Protein AF-A0A3C1F6F5-F1 (afdb_monomer)

Secondary structure (DSSP, 8-state):
-EEEEEEEE-SSTTSS-EEE-STTTEEEEBTTBTT-SS---EEEE-TT-SS-SSPPPSTT-EEEEEEE---S-STTSSEEEEEEB-STTB-TT-SEEEBSS-SSS--TTS-S-SS-TT-EEEETTEEEEEEEE-SSEEEEE-SGGGPPP--B-TTPEEEE----HHHHHHHHHHHHHHHHHHHTTT--EEEETTTTEEEE--S--HHHHHHHTTTSPPPP-

Foldseek 3Di:
DWDFPWKWFDQPQPPDTDTDDCPQFKAFDDVVGRPQQWDGQDIGTRCRHDPDNDQHDHHPRMDTDTFDATDNGPVCQWPFQVWWFADAKQAFPDQKTFIPWFQQAAGPVRDGNSDAQQWWKDFDQWIWHFNHDDGGMTGTDTRPRNRGGHMHGTGTTIITGDDDPLQVVLVVQQVVVVVVCVVVVVPQFDDPVVPRDTDRPPDRDVSSCVSCVVVDRPDDD

Solvent-a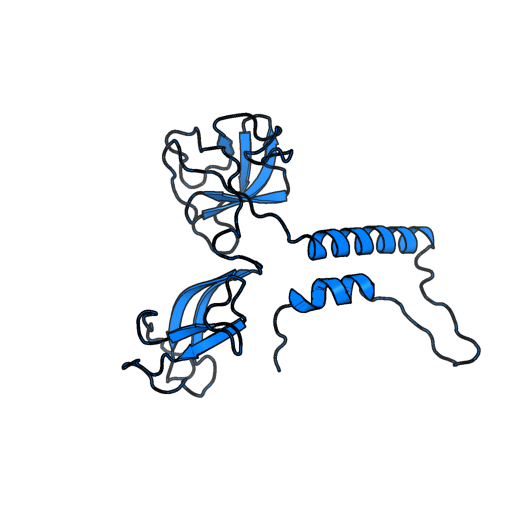ccessible surface area (backbone atoms only — not comparable to full-atom values): 12479 Å² total; per-residue (Å²): 38,58,46,74,82,43,42,24,39,15,94,60,59,50,77,53,73,49,77,52,62,53,86,60,31,38,45,72,22,32,92,96,36,75,78,59,62,27,42,50,82,40,80,45,71,30,89,84,23,83,87,49,93,67,83,59,84,65,53,62,15,65,48,78,42,63,39,82,52,83,28,77,39,49,91,61,42,50,43,69,27,78,38,23,33,58,31,80,60,38,54,59,86,54,50,63,48,37,42,66,48,57,32,57,38,57,20,69,82,69,47,70,50,38,49,50,55,77,35,45,34,33,46,91,84,26,28,28,39,24,71,36,62,49,54,41,41,36,32,37,46,64,30,37,86,84,28,64,64,59,67,40,58,58,66,42,54,37,26,33,51,69,81,56,67,50,58,55,51,26,50,52,55,49,53,53,51,53,50,53,38,59,75,57,71,61,68,51,68,56,74,43,82,91,73,79,45,79,50,72,74,87,63,78,54,71,67,34,49,61,52,39,60,86,71,53,76,83,69,89,126

Structure (mmCIF, N/CA/C/O backbone):
data_AF-A0A3C1F6F5-F1
#
_entry.id   AF-A0A3C1F6F5-F1
#
loop_
_atom_site.group_PDB
_atom_site.id
_atom_site.type_symbol
_atom_site.label_atom_id
_atom_site.label_alt_id
_atom_site.label_comp_id
_atom_site.label_asym_id
_atom_site.label_entity_id
_atom_site.label_seq_id
_atom_site.pdbx_PDB_ins_code
_atom_site.Cartn_x
_atom_site.Cartn_y
_atom_site.Cartn_z
_atom_site.occupancy
_atom_site.B_iso_or_equiv
_atom_site.auth_seq_id
_atom_site.auth_comp_id
_atom_site.auth_asym_id
_atom_site.auth_atom_id
_atom_site.pdbx_PDB_model_num
ATOM 1 N N . MET A 1 1 ? 5.394 -6.072 0.968 1.00 56.75 1 MET A N 1
ATOM 2 C CA . MET A 1 1 ? 4.720 -6.902 1.962 1.00 56.75 1 MET A CA 1
ATOM 3 C C . MET A 1 1 ? 3.916 -7.994 1.268 1.00 56.75 1 MET A C 1
ATOM 5 O O . MET A 1 1 ? 2.925 -7.679 0.627 1.00 56.75 1 MET A O 1
ATOM 9 N N . ILE A 1 2 ? 4.330 -9.258 1.376 1.00 61.62 2 ILE A N 1
ATOM 10 C CA . ILE A 1 2 ? 3.358 -10.356 1.303 1.00 61.62 2 ILE A CA 1
ATOM 11 C C . ILE A 1 2 ? 2.766 -10.456 2.705 1.00 61.62 2 ILE A C 1
ATOM 13 O O . ILE A 1 2 ? 3.512 -10.665 3.661 1.00 61.62 2 ILE A O 1
ATOM 17 N N . SER A 1 3 ? 1.464 -10.240 2.829 1.00 69.81 3 SER A N 1
ATOM 18 C CA . SER A 1 3 ? 0.704 -10.563 4.033 1.00 69.81 3 SER A CA 1
ATOM 19 C C . SER A 1 3 ? -0.364 -11.551 3.614 1.00 69.81 3 SER A C 1
ATOM 21 O O . SER A 1 3 ? -1.248 -11.209 2.832 1.00 69.81 3 SER A O 1
ATOM 23 N N . ILE A 1 4 ? -0.222 -12.793 4.062 1.00 74.75 4 ILE A N 1
ATOM 24 C CA . ILE A 1 4 ? -1.204 -13.843 3.815 1.00 74.75 4 ILE A CA 1
ATOM 25 C C . ILE A 1 4 ? -2.200 -13.793 4.965 1.00 74.75 4 ILE A C 1
ATOM 27 O O . ILE A 1 4 ? -1.809 -13.869 6.122 1.00 74.75 4 ILE A O 1
ATOM 31 N N . SER A 1 5 ? -3.479 -13.650 4.639 1.00 76.25 5 SER A N 1
ATOM 32 C CA . SER A 1 5 ? -4.570 -13.765 5.605 1.00 76.25 5 SER A CA 1
ATOM 33 C C . SER A 1 5 ? -5.082 -15.201 5.715 1.00 76.25 5 SER A C 1
ATOM 35 O O . SER A 1 5 ? -5.662 -15.566 6.730 1.00 76.25 5 SER A O 1
ATOM 37 N N . GLU A 1 6 ? -4.900 -16.010 4.667 1.00 85.31 6 GLU A N 1
ATOM 38 C CA . GLU A 1 6 ? -5.276 -17.424 4.647 1.00 85.31 6 GLU A CA 1
ATOM 39 C C . GLU A 1 6 ? -4.405 -18.189 3.645 1.00 85.31 6 GLU A C 1
ATOM 41 O O . GLU A 1 6 ? -4.268 -17.779 2.488 1.00 85.31 6 GLU A O 1
ATOM 46 N N . LEU A 1 7 ? -3.859 -19.324 4.074 1.00 90.12 7 LEU A N 1
ATOM 47 C CA . LEU A 1 7 ? -3.297 -20.333 3.187 1.00 90.12 7 LEU A CA 1
ATOM 48 C C . LEU A 1 7 ? -4.168 -21.584 3.273 1.00 90.12 7 LEU A C 1
ATOM 50 O O . LEU A 1 7 ? -4.529 -22.025 4.360 1.00 90.12 7 LEU A O 1
ATOM 54 N N . ALA A 1 8 ? -4.481 -22.169 2.125 1.00 91.69 8 ALA A N 1
ATOM 55 C CA . ALA A 1 8 ? -5.179 -23.437 2.040 1.00 91.69 8 ALA A CA 1
ATOM 56 C C . ALA A 1 8 ? -4.512 -24.346 1.011 1.00 91.69 8 ALA A C 1
ATOM 58 O O . ALA A 1 8 ? -3.994 -23.872 -0.006 1.00 91.69 8 ALA A O 1
ATOM 59 N N . TYR A 1 9 ? -4.553 -25.648 1.260 1.00 92.50 9 TYR A N 1
ATOM 60 C CA . TYR A 1 9 ? -4.013 -26.659 0.360 1.00 92.50 9 TYR A CA 1
ATOM 61 C C . TYR A 1 9 ? -5.117 -27.559 -0.198 1.00 92.50 9 TYR A C 1
ATOM 63 O O . TYR A 1 9 ? -6.224 -27.602 0.337 1.00 92.50 9 TYR A O 1
ATOM 71 N N . SER A 1 10 ? -4.827 -28.236 -1.304 1.00 92.56 10 SER A N 1
ATOM 72 C CA . SER A 1 10 ? -5.745 -29.141 -1.992 1.00 92.56 10 SER A CA 1
ATOM 73 C C . SER A 1 10 ? -5.017 -30.408 -2.427 1.00 92.56 10 SER A C 1
ATOM 75 O O . SER A 1 10 ? -3.951 -30.327 -3.043 1.00 92.56 10 SER A O 1
ATOM 77 N N . ASP A 1 11 ? -5.638 -31.556 -2.153 1.00 89.62 11 ASP A N 1
ATOM 78 C CA . ASP A 1 11 ? -5.191 -32.886 -2.588 1.00 89.62 11 ASP A CA 1
ATOM 79 C C . ASP A 1 11 ? -5.978 -33.409 -3.808 1.00 89.62 11 ASP A C 1
ATOM 81 O O . ASP A 1 11 ? -5.782 -34.540 -4.248 1.00 89.62 11 ASP A O 1
ATOM 85 N N . ASP A 1 12 ? -6.887 -32.600 -4.362 1.00 90.12 12 ASP A N 1
ATOM 86 C CA . ASP A 1 12 ? -7.831 -32.980 -5.421 1.00 90.12 12 ASP A CA 1
ATOM 87 C C . ASP A 1 12 ? -7.831 -31.996 -6.608 1.00 90.12 12 ASP A C 1
ATOM 89 O O . ASP A 1 12 ? -8.867 -31.696 -7.206 1.00 90.12 12 ASP A O 1
ATOM 93 N N . ASP A 1 13 ? -6.646 -31.484 -6.954 1.00 88.56 13 ASP A N 1
ATOM 94 C CA . ASP A 1 13 ? -6.413 -30.539 -8.059 1.00 88.56 13 ASP A CA 1
ATOM 95 C C . ASP A 1 13 ? -7.258 -29.243 -7.978 1.00 88.56 13 ASP A C 1
ATOM 97 O O . ASP A 1 13 ? -7.623 -28.615 -8.984 1.00 88.56 13 ASP A O 1
ATOM 101 N N . GLY A 1 14 ? -7.546 -28.801 -6.753 1.00 88.00 14 GLY A N 1
ATOM 102 C CA . GLY A 1 14 ? -8.251 -27.560 -6.448 1.00 88.00 14 GLY A CA 1
ATOM 103 C C . GLY A 1 14 ? -9.774 -27.666 -6.499 1.00 88.00 14 GLY A C 1
ATOM 104 O O . GLY A 1 14 ? -10.427 -26.636 -6.710 1.00 88.00 14 GLY A O 1
ATOM 105 N N . ALA A 1 15 ? -10.342 -28.869 -6.351 1.00 89.94 15 ALA A N 1
ATOM 106 C CA . ALA A 1 15 ? -11.786 -29.052 -6.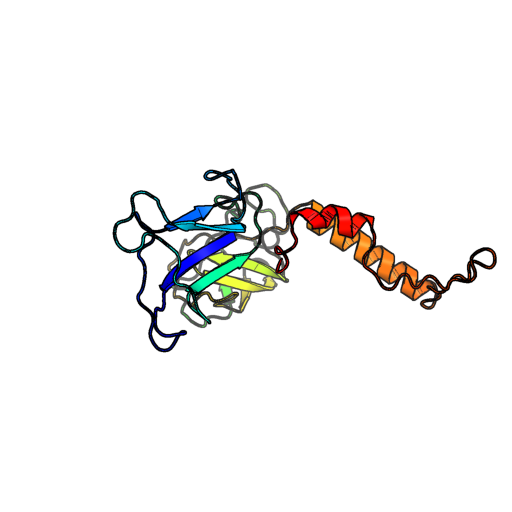202 1.00 89.94 15 ALA A CA 1
ATOM 107 C C . ALA A 1 15 ? -12.250 -28.743 -4.768 1.00 89.94 15 ALA A C 1
ATOM 109 O O . ALA A 1 15 ? -13.298 -28.116 -4.585 1.00 89.94 15 ALA A O 1
ATOM 110 N N . THR A 1 16 ? -11.441 -29.082 -3.767 1.00 91.62 16 THR A N 1
ATOM 111 C CA . THR A 1 16 ? -11.626 -28.714 -2.363 1.00 91.62 16 THR A CA 1
ATOM 112 C C . THR A 1 16 ? -10.344 -28.133 -1.774 1.00 91.62 16 THR A C 1
ATOM 114 O O . THR A 1 16 ? -9.242 -28.387 -2.255 1.00 91.62 16 THR A O 1
ATOM 117 N N . TYR A 1 17 ? -10.501 -27.283 -0.757 1.00 93.12 17 TYR A N 1
ATOM 118 C CA . TYR A 1 17 ? -9.394 -26.614 -0.081 1.00 93.12 17 TYR A CA 1
ATOM 119 C C . TYR A 1 17 ? -9.529 -26.771 1.431 1.00 93.12 17 TYR A C 1
ATOM 121 O O . TYR A 1 17 ? -10.574 -26.442 1.995 1.00 93.12 17 TYR A O 1
ATOM 129 N N . THR A 1 18 ? -8.452 -27.210 2.070 1.00 92.31 18 THR A N 1
ATOM 130 C CA . THR A 1 18 ? -8.315 -27.293 3.525 1.00 92.31 18 THR A CA 1
ATOM 131 C C . THR A 1 18 ? -7.452 -26.131 3.997 1.00 92.31 18 THR A C 1
ATOM 133 O O . THR A 1 18 ? -6.326 -25.965 3.528 1.00 92.31 18 THR A O 1
ATOM 136 N N . VAL A 1 19 ? -7.986 -25.296 4.892 1.00 91.81 19 VAL A N 1
ATOM 137 C CA . VAL A 1 19 ? -7.250 -24.155 5.458 1.00 91.81 19 VAL A CA 1
ATOM 138 C C . VAL A 1 19 ? -6.150 -24.668 6.382 1.00 91.81 19 VAL A C 1
ATOM 140 O O . VAL A 1 19 ? -6.408 -25.516 7.231 1.00 91.81 19 VAL A O 1
ATOM 143 N N . LEU A 1 20 ? -4.947 -24.126 6.212 1.00 89.25 20 LEU A N 1
ATOM 144 C CA . LEU A 1 20 ? -3.758 -24.448 6.987 1.00 89.25 20 LEU A CA 1
ATOM 145 C C . LEU A 1 20 ? -3.444 -23.273 7.918 1.00 89.25 20 LEU A C 1
ATOM 147 O O . LEU A 1 20 ? -3.157 -22.162 7.456 1.00 89.25 20 LEU A O 1
ATOM 151 N N . ALA A 1 21 ? -3.496 -23.497 9.230 1.00 85.06 21 ALA A N 1
ATOM 152 C CA . ALA A 1 21 ? -3.171 -22.454 10.199 1.00 85.06 21 ALA A CA 1
ATOM 153 C C . ALA A 1 21 ? -1.687 -22.068 10.096 1.00 85.06 21 ALA A C 1
ATOM 155 O O . ALA A 1 21 ? -0.843 -22.946 9.961 1.00 85.06 21 ALA A O 1
ATOM 156 N N . GLU A 1 22 ? -1.361 -20.773 10.173 1.00 78.25 22 GLU A N 1
ATOM 157 C CA . GLU A 1 22 ? 0.034 -20.299 10.109 1.00 78.25 22 GLU A CA 1
ATOM 158 C C . GLU A 1 22 ? 0.869 -20.864 11.261 1.00 78.25 22 GLU A C 1
ATOM 160 O O . GLU A 1 22 ? 1.919 -21.468 11.045 1.00 78.25 22 GLU A O 1
ATOM 165 N N . ALA A 1 23 ? 0.361 -20.721 12.488 1.00 77.94 23 ALA A N 1
ATOM 166 C CA . ALA A 1 23 ? 1.057 -21.134 13.696 1.00 77.94 23 ALA A CA 1
ATOM 167 C C . ALA A 1 23 ? 1.411 -22.627 13.657 1.00 77.94 23 ALA A C 1
ATOM 169 O O . ALA A 1 23 ? 0.548 -23.488 13.823 1.00 77.94 23 ALA A O 1
ATOM 170 N N . GLY A 1 24 ? 2.702 -22.905 13.480 1.00 77.75 24 GLY A N 1
ATOM 171 C CA . GLY A 1 24 ? 3.250 -24.250 13.522 1.00 77.75 24 GLY A CA 1
ATOM 172 C C . GLY A 1 24 ? 2.971 -25.097 12.287 1.00 77.75 24 GLY A C 1
ATOM 173 O O . GLY A 1 24 ? 3.075 -26.302 12.412 1.00 77.75 24 GLY A O 1
ATOM 174 N N . ASN A 1 25 ? 2.608 -24.549 11.121 1.00 83.94 25 ASN A N 1
ATOM 175 C CA . ASN A 1 25 ? 2.519 -25.368 9.896 1.00 83.94 25 ASN A CA 1
ATOM 176 C C . ASN A 1 25 ? 3.259 -24.764 8.704 1.00 83.94 25 ASN A C 1
ATOM 178 O O . ASN A 1 25 ? 3.807 -25.498 7.883 1.00 83.94 25 ASN A O 1
ATOM 182 N N . TRP A 1 26 ? 3.288 -23.440 8.581 1.00 87.56 26 TRP A N 1
ATOM 183 C CA . TRP A 1 26 ? 3.983 -22.769 7.489 1.00 87.56 26 TRP A CA 1
ATOM 184 C C . TRP A 1 26 ? 4.507 -21.416 7.930 1.00 87.56 26 TRP A C 1
ATOM 186 O O . TRP A 1 26 ? 4.002 -20.801 8.864 1.00 87.56 26 TRP A O 1
ATOM 196 N N . MET A 1 27 ? 5.527 -20.945 7.227 1.00 86.44 27 MET A N 1
ATOM 197 C CA . MET A 1 27 ? 6.095 -19.628 7.446 1.00 86.44 27 MET A CA 1
ATOM 198 C C . MET A 1 27 ? 6.375 -18.945 6.118 1.00 86.44 27 MET A C 1
ATOM 200 O O . MET A 1 27 ? 6.754 -19.571 5.123 1.00 86.44 27 MET A O 1
ATOM 204 N N . LEU A 1 28 ? 6.190 -17.631 6.108 1.00 85.38 28 LEU A N 1
ATOM 205 C CA . LEU A 1 28 ? 6.698 -16.804 5.032 1.00 85.38 28 LEU A CA 1
ATOM 206 C C . LEU A 1 28 ? 8.130 -16.413 5.346 1.00 85.38 28 LEU A C 1
ATOM 208 O O . LEU A 1 28 ? 8.445 -15.991 6.456 1.00 85.38 28 LEU A O 1
ATOM 212 N N . THR A 1 29 ? 8.987 -16.525 4.346 1.00 84.81 29 THR A N 1
ATOM 213 C CA . THR A 1 29 ? 10.415 -16.301 4.511 1.00 84.81 29 THR A CA 1
ATOM 214 C C . THR A 1 29 ? 11.002 -15.621 3.281 1.00 84.81 29 THR A C 1
ATOM 216 O O . THR A 1 29 ? 10.330 -15.398 2.264 1.00 84.81 29 THR A O 1
ATOM 219 N N . ARG A 1 30 ? 12.262 -15.225 3.410 1.00 82.31 30 ARG A N 1
ATOM 220 C CA . ARG A 1 30 ? 13.123 -14.920 2.284 1.00 82.31 30 ARG A CA 1
ATOM 221 C C . ARG A 1 30 ? 14.098 -16.075 2.106 1.00 82.31 30 ARG A C 1
ATOM 223 O O . ARG A 1 30 ? 14.578 -16.621 3.096 1.00 82.31 30 ARG A O 1
ATOM 230 N N . ALA A 1 31 ? 14.417 -16.449 0.870 1.00 79.56 31 ALA A N 1
ATOM 231 C CA . ALA A 1 31 ? 15.397 -17.510 0.620 1.00 79.56 31 ALA A CA 1
ATOM 232 C C . ALA A 1 31 ? 16.710 -17.283 1.407 1.00 79.56 31 ALA A C 1
ATOM 234 O O . ALA A 1 31 ? 17.460 -16.348 1.127 1.00 79.56 31 ALA A O 1
ATOM 235 N N . GLY A 1 32 ? 16.971 -18.145 2.397 1.00 79.62 32 GLY A N 1
ATOM 236 C CA . GLY A 1 32 ? 18.156 -18.089 3.262 1.00 79.62 32 GLY A CA 1
ATOM 237 C C . GLY A 1 32 ? 18.116 -17.071 4.412 1.00 79.62 32 GLY A C 1
ATOM 238 O O . GLY A 1 32 ? 19.101 -16.982 5.141 1.00 79.62 32 GLY A O 1
ATOM 239 N N . ASP A 1 33 ? 17.022 -16.326 4.596 1.00 84.00 33 ASP A N 1
ATOM 240 C CA . ASP A 1 33 ? 16.848 -15.370 5.697 1.00 84.00 33 ASP A CA 1
ATOM 241 C C . ASP A 1 33 ? 15.396 -15.349 6.209 1.00 84.00 33 ASP A C 1
ATOM 243 O O . ASP A 1 33 ? 14.532 -14.609 5.726 1.00 84.00 33 ASP A O 1
ATOM 247 N N . HIS A 1 34 ? 15.149 -16.158 7.240 1.00 83.12 34 HIS A N 1
ATOM 248 C CA . HIS A 1 34 ? 13.842 -16.312 7.885 1.00 83.12 34 HIS A CA 1
ATOM 249 C C . HIS A 1 34 ? 13.381 -15.102 8.696 1.00 83.12 34 HIS A C 1
ATOM 251 O O . HIS A 1 34 ? 12.188 -14.976 8.957 1.00 83.12 34 HIS A O 1
ATOM 257 N N . ASN A 1 35 ? 14.286 -14.185 9.049 1.00 83.56 35 ASN A N 1
ATOM 258 C CA . ASN A 1 35 ? 13.979 -13.018 9.883 1.00 83.56 35 ASN A CA 1
ATOM 259 C C . ASN A 1 35 ? 14.141 -11.692 9.133 1.00 83.56 35 ASN A C 1
ATOM 261 O O . ASN A 1 35 ? 14.233 -10.631 9.755 1.00 83.56 35 ASN A O 1
ATOM 265 N N . HIS A 1 36 ? 14.159 -11.732 7.800 1.00 82.19 36 HIS A N 1
ATOM 266 C CA . HIS A 1 36 ? 14.304 -10.531 6.994 1.00 82.19 36 HIS A CA 1
ATOM 267 C C . HIS A 1 36 ? 13.171 -9.526 7.310 1.00 82.19 36 HIS A C 1
ATOM 269 O O . HIS A 1 36 ? 11.998 -9.904 7.278 1.00 82.19 36 HIS A O 1
ATOM 275 N N . PRO A 1 37 ? 13.449 -8.238 7.583 1.00 80.56 37 PRO A N 1
ATOM 276 C CA . PRO A 1 37 ? 12.404 -7.263 7.930 1.00 80.56 37 PRO A CA 1
ATOM 277 C C . PRO A 1 37 ? 11.517 -6.882 6.730 1.00 80.56 37 PRO A C 1
ATOM 279 O O . PRO A 1 37 ? 10.313 -6.651 6.873 1.00 80.56 37 PRO A O 1
ATOM 282 N N . GLY A 1 38 ? 12.086 -6.880 5.524 1.00 79.25 38 GLY A N 1
ATOM 283 C CA . GLY A 1 38 ? 11.396 -6.578 4.267 1.00 79.25 38 GLY A CA 1
ATOM 284 C C . GLY A 1 38 ? 10.736 -7.784 3.611 1.00 79.25 38 GLY A C 1
ATOM 285 O O . GLY A 1 38 ? 10.998 -8.913 3.979 1.00 79.25 38 GLY A O 1
ATOM 286 N N . SER A 1 39 ? 9.916 -7.539 2.597 1.00 79.69 39 SER A N 1
ATOM 287 C CA . SER A 1 39 ? 8.995 -8.480 1.931 1.00 79.69 39 SER A CA 1
ATOM 288 C C . SER A 1 39 ? 9.507 -9.907 1.706 1.00 79.69 39 SER A C 1
ATOM 290 O O . SER A 1 39 ? 10.633 -10.115 1.273 1.00 79.69 39 SER A O 1
ATOM 292 N N . TYR A 1 40 ? 8.618 -10.875 1.946 1.00 81.50 40 TYR A N 1
ATOM 293 C CA . TYR A 1 40 ? 8.854 -12.300 1.755 1.00 81.50 40 TYR A CA 1
ATOM 294 C C . TYR A 1 40 ? 8.788 -12.608 0.264 1.00 81.50 40 TYR A C 1
ATOM 296 O O . TYR A 1 40 ? 8.047 -11.949 -0.472 1.00 81.50 40 TYR A O 1
ATOM 304 N N . ASP A 1 41 ? 9.545 -13.607 -0.163 1.00 80.44 41 ASP A N 1
ATOM 305 C CA . ASP A 1 41 ? 9.534 -14.115 -1.535 1.00 80.44 41 ASP A CA 1
ATOM 306 C C . ASP A 1 41 ? 9.270 -15.622 -1.604 1.00 80.44 41 ASP A C 1
ATOM 308 O O . ASP A 1 41 ? 9.094 -16.157 -2.699 1.00 80.44 41 ASP A O 1
ATOM 312 N N . MET A 1 42 ? 9.159 -16.290 -0.452 1.00 82.06 42 MET A N 1
ATOM 313 C CA . MET A 1 42 ? 8.997 -17.731 -0.376 1.00 82.06 42 MET A CA 1
ATOM 314 C C . MET A 1 42 ? 8.041 -18.149 0.743 1.00 82.06 42 MET A C 1
ATOM 316 O O . MET A 1 42 ? 7.939 -17.508 1.791 1.00 82.06 42 MET A O 1
ATOM 320 N N . LEU A 1 43 ? 7.342 -19.252 0.486 1.00 85.69 43 LEU A N 1
ATOM 321 C CA . LEU A 1 43 ? 6.512 -19.970 1.440 1.00 85.69 43 LEU A CA 1
ATOM 322 C C . LEU A 1 43 ? 7.213 -21.292 1.780 1.00 85.69 43 LEU A C 1
ATOM 324 O O . LEU A 1 43 ? 7.477 -22.097 0.884 1.00 85.69 43 LEU A O 1
ATOM 328 N N . GLU A 1 44 ? 7.491 -21.519 3.059 1.00 87.44 44 GLU A N 1
ATOM 329 C CA . GLU A 1 44 ? 8.099 -22.751 3.567 1.00 87.44 44 GLU A CA 1
ATOM 330 C C . GLU A 1 44 ? 7.155 -23.471 4.531 1.00 87.44 44 GLU A C 1
ATOM 332 O O . GLU A 1 44 ? 6.339 -22.848 5.210 1.00 87.44 44 GLU A O 1
ATOM 337 N N . ILE A 1 45 ? 7.272 -24.799 4.580 1.00 88.88 45 ILE A N 1
ATOM 338 C CA . ILE A 1 45 ? 6.599 -25.621 5.591 1.00 88.88 45 ILE A CA 1
ATOM 339 C C . ILE A 1 45 ? 7.399 -25.514 6.882 1.00 88.88 45 ILE A C 1
ATOM 341 O O . ILE A 1 45 ? 8.626 -25.619 6.854 1.00 88.88 45 ILE A O 1
ATOM 345 N N . ASP A 1 46 ? 6.710 -25.333 8.006 1.00 87.12 46 ASP A N 1
ATOM 346 C CA . ASP A 1 46 ? 7.354 -25.424 9.311 1.00 87.12 46 ASP A CA 1
ATOM 347 C C . ASP A 1 46 ? 7.741 -26.885 9.573 1.00 87.12 46 ASP A C 1
ATOM 349 O O . ASP A 1 46 ? 6.859 -27.744 9.634 1.00 87.12 46 ASP A O 1
ATOM 353 N N . PRO A 1 47 ? 9.037 -27.207 9.742 1.00 84.19 47 PRO A N 1
ATOM 354 C CA . PRO A 1 47 ? 9.467 -28.575 10.016 1.00 84.19 47 PRO A CA 1
ATOM 355 C C . PRO A 1 47 ? 8.913 -29.135 11.334 1.00 84.19 47 PRO A C 1
ATOM 357 O O . PRO A 1 47 ? 8.926 -30.350 11.524 1.00 84.19 47 PRO A O 1
ATOM 360 N N . ASN A 1 48 ? 8.444 -28.279 12.247 1.00 85.12 48 ASN A N 1
ATOM 361 C CA . ASN A 1 48 ? 7.800 -28.696 13.493 1.00 85.12 48 ASN A CA 1
ATOM 362 C C . ASN A 1 48 ? 6.288 -28.910 13.340 1.00 85.12 48 ASN A C 1
ATOM 364 O O . ASN A 1 48 ? 5.624 -29.275 14.314 1.00 85.12 48 ASN A O 1
ATOM 368 N N . GLY A 1 49 ? 5.742 -28.662 12.149 1.00 81.44 49 GLY A N 1
ATOM 369 C CA . GLY A 1 49 ? 4.323 -28.791 11.895 1.00 81.44 49 GLY A CA 1
ATOM 370 C C . GLY A 1 49 ? 3.824 -30.216 11.838 1.00 81.44 49 GLY A C 1
ATOM 371 O O . GLY A 1 49 ? 4.565 -31.165 11.583 1.00 81.44 49 GLY A O 1
ATOM 372 N N . THR A 1 50 ? 2.534 -30.362 12.134 1.00 82.25 50 THR A N 1
ATOM 373 C CA . THR A 1 50 ? 1.893 -31.678 12.276 1.00 82.25 50 THR A CA 1
ATOM 374 C C . THR A 1 50 ? 0.815 -31.943 11.233 1.00 82.25 50 THR A C 1
ATOM 376 O O . THR A 1 50 ? 0.441 -33.099 11.052 1.00 82.25 50 THR A O 1
ATOM 379 N N . GLU A 1 51 ? 0.338 -30.916 10.519 1.00 85.62 51 GLU A N 1
ATOM 380 C CA . GLU A 1 51 ? -0.718 -31.073 9.511 1.00 85.62 51 GLU A CA 1
ATOM 381 C C . GLU A 1 51 ? -0.174 -31.539 8.156 1.00 85.62 51 GLU A C 1
ATOM 383 O O . GLU A 1 51 ? -0.741 -32.448 7.552 1.00 85.62 51 GLU A O 1
ATOM 388 N N . ILE A 1 52 ? 0.937 -30.960 7.684 1.00 85.38 52 ILE A N 1
ATOM 389 C CA . ILE A 1 52 ? 1.583 -31.347 6.424 1.00 85.38 52 ILE A CA 1
ATOM 390 C C . ILE A 1 52 ? 3.104 -31.422 6.584 1.00 85.38 52 ILE A C 1
ATOM 392 O O . ILE A 1 52 ? 3.715 -30.574 7.224 1.00 85.38 52 ILE A O 1
ATOM 396 N N . GLY A 1 53 ? 3.724 -32.438 5.977 1.00 85.19 53 GLY A N 1
ATOM 397 C CA . GLY A 1 53 ? 5.189 -32.588 5.922 1.00 85.19 53 GLY A CA 1
ATOM 398 C C . GLY A 1 53 ? 5.802 -32.243 4.560 1.00 85.19 53 GLY A C 1
ATOM 399 O O . GLY A 1 53 ? 7.021 -32.216 4.414 1.00 85.19 53 GLY A O 1
ATOM 400 N N . VAL A 1 54 ? 4.965 -32.019 3.543 1.00 86.75 54 VAL A N 1
ATOM 401 C CA . VAL A 1 54 ? 5.361 -31.680 2.171 1.00 86.75 54 VAL A CA 1
ATOM 402 C C . VAL A 1 54 ? 4.218 -30.935 1.479 1.00 86.75 54 VAL A C 1
ATOM 404 O O . VAL A 1 54 ? 3.052 -31.160 1.801 1.00 86.75 54 VAL A O 1
ATOM 407 N N . TRP A 1 55 ? 4.538 -30.046 0.533 1.00 88.75 55 TRP A N 1
ATOM 408 C CA . TRP A 1 55 ? 3.514 -29.359 -0.252 1.00 88.75 55 TRP A CA 1
ATOM 409 C C . TRP A 1 55 ? 2.819 -30.358 -1.183 1.00 88.75 55 TRP A C 1
ATOM 411 O O . TRP A 1 55 ? 3.520 -31.126 -1.853 1.00 88.75 55 TRP A O 1
ATOM 421 N N . PRO A 1 56 ? 1.476 -30.349 -1.284 1.00 87.94 56 PRO A N 1
ATOM 422 C CA . PRO A 1 56 ? 0.784 -31.255 -2.186 1.00 87.94 56 PRO A CA 1
ATOM 423 C C . PRO A 1 56 ? 1.200 -31.010 -3.635 1.00 87.94 56 PRO A C 1
ATOM 425 O O . PRO A 1 56 ? 1.335 -29.872 -4.104 1.00 87.94 56 PRO A O 1
ATOM 428 N N . THR A 1 57 ? 1.404 -32.102 -4.360 1.00 86.38 57 THR A N 1
ATOM 429 C CA . THR A 1 57 ? 1.754 -32.067 -5.778 1.00 86.38 57 THR A CA 1
ATOM 430 C C . THR A 1 57 ? 0.483 -32.077 -6.612 1.00 86.38 57 THR A C 1
ATOM 432 O O . THR A 1 57 ? -0.375 -32.924 -6.395 1.00 86.38 57 THR A O 1
ATOM 435 N N . GLY A 1 58 ? 0.371 -31.195 -7.598 1.00 85.31 58 GLY A N 1
ATOM 436 C CA . GLY A 1 58 ? -0.805 -31.147 -8.463 1.00 85.31 58 GLY A CA 1
ATOM 437 C C . GLY A 1 58 ? -1.059 -29.745 -8.988 1.00 85.31 58 GLY A C 1
ATOM 438 O O . GLY A 1 58 ? -0.273 -28.820 -8.763 1.00 85.31 58 GLY A O 1
ATOM 439 N N . LYS A 1 59 ? -2.158 -29.572 -9.717 1.00 87.19 59 LYS A N 1
ATOM 440 C CA . LYS A 1 59 ? -2.566 -28.246 -10.188 1.00 87.19 59 LYS A CA 1
ATOM 441 C C . LYS A 1 59 ? -3.341 -27.549 -9.083 1.00 87.19 59 LYS A C 1
ATOM 443 O O . LYS A 1 59 ? -4.208 -28.143 -8.463 1.00 87.19 59 LYS A O 1
ATOM 448 N N . LYS A 1 60 ? -3.078 -26.252 -8.888 1.00 89.50 60 LYS A N 1
ATOM 449 C CA . LYS A 1 60 ? -3.819 -25.418 -7.923 1.00 89.50 60 LYS A CA 1
ATOM 450 C C . LYS A 1 60 ? -3.797 -25.997 -6.495 1.00 89.50 60 LYS A C 1
ATOM 452 O O . LYS A 1 60 ? -4.733 -25.755 -5.735 1.00 89.50 60 LYS A O 1
ATOM 457 N N . SER A 1 61 ? -2.726 -26.717 -6.151 1.00 91.31 61 SER A N 1
ATOM 458 C CA . SER A 1 61 ? -2.545 -27.390 -4.862 1.00 91.31 61 SER A CA 1
ATOM 459 C C . SER A 1 61 ? -2.442 -26.427 -3.685 1.00 91.31 61 SER A C 1
ATOM 461 O O . SER A 1 61 ? -2.662 -26.832 -2.551 1.00 91.31 61 SER A O 1
ATOM 463 N N . LEU A 1 62 ? -2.151 -25.151 -3.947 1.00 90.56 62 LEU A N 1
ATOM 464 C CA . LEU A 1 62 ? -2.150 -24.086 -2.954 1.00 90.56 62 LEU A CA 1
ATOM 465 C C . LEU A 1 62 ? -3.066 -22.948 -3.390 1.00 90.56 62 LEU A C 1
ATOM 467 O O . LEU A 1 62 ? -3.055 -22.511 -4.546 1.00 90.56 62 LEU A O 1
ATOM 471 N N . LYS A 1 63 ? -3.828 -22.441 -2.427 1.00 89.75 63 LYS A N 1
ATOM 472 C CA . LYS A 1 63 ? -4.610 -21.216 -2.524 1.00 89.75 63 LYS A CA 1
ATOM 473 C C . LYS A 1 63 ? -4.150 -20.273 -1.426 1.00 89.75 63 LYS A C 1
ATOM 475 O O . LYS A 1 63 ? -4.146 -20.616 -0.251 1.00 89.75 63 LYS A O 1
ATOM 480 N N . LEU A 1 64 ? -3.781 -19.072 -1.841 1.00 86.62 64 LEU A N 1
ATOM 481 C CA . LEU A 1 64 ? -3.275 -18.015 -0.981 1.00 86.62 64 LEU A CA 1
ATOM 482 C C . LEU A 1 64 ? -4.234 -16.834 -1.073 1.00 86.62 64 LEU A C 1
ATOM 484 O O . LEU A 1 64 ? -4.454 -16.304 -2.165 1.00 86.62 64 LEU A O 1
ATOM 488 N N . THR A 1 65 ? -4.773 -16.414 0.061 1.00 84.50 65 THR A N 1
ATOM 489 C CA . THR A 1 65 ? -5.536 -15.173 0.185 1.00 84.50 65 THR A CA 1
ATOM 490 C C . THR A 1 65 ? -4.684 -14.183 0.962 1.00 84.50 65 THR A C 1
ATOM 492 O O . THR A 1 65 ? -4.171 -14.501 2.033 1.00 84.50 65 THR A O 1
ATOM 495 N N . GLY A 1 66 ? -4.494 -12.986 0.415 1.00 79.25 66 GLY A N 1
ATOM 496 C CA . GLY A 1 66 ? -3.661 -11.982 1.055 1.00 79.25 66 GLY A CA 1
ATOM 497 C C . GLY A 1 66 ? -3.312 -10.807 0.156 1.00 79.25 66 GLY A C 1
ATOM 498 O O . GLY A 1 66 ? -3.722 -10.726 -1.004 1.00 79.25 66 GLY A O 1
ATOM 499 N N . ILE A 1 67 ? -2.515 -9.907 0.714 1.00 76.19 67 ILE A N 1
ATOM 500 C CA . ILE A 1 67 ? -2.026 -8.697 0.066 1.00 76.19 67 ILE A CA 1
ATOM 501 C C . ILE A 1 67 ? -0.616 -8.955 -0.452 1.00 76.19 67 ILE A C 1
ATOM 503 O O . ILE A 1 67 ? 0.251 -9.459 0.264 1.00 76.19 67 ILE A O 1
ATOM 507 N N . TRP A 1 68 ? -0.388 -8.560 -1.702 1.00 74.44 68 TRP A N 1
ATOM 508 C CA . TRP A 1 68 ? 0.908 -8.636 -2.361 1.00 74.44 68 TRP A CA 1
ATOM 509 C C . TRP A 1 68 ? 1.429 -7.230 -2.624 1.00 74.44 68 TRP A C 1
ATOM 511 O O . TRP A 1 68 ? 0.833 -6.459 -3.371 1.00 74.44 68 TRP A O 1
ATOM 521 N N . ALA A 1 69 ? 2.565 -6.906 -2.028 1.00 73.69 69 ALA A N 1
ATOM 522 C CA . ALA A 1 69 ? 3.266 -5.648 -2.218 1.00 73.69 69 ALA A CA 1
ATOM 523 C C . ALA A 1 69 ? 4.771 -5.852 -2.012 1.00 73.69 69 ALA A C 1
ATOM 525 O O . ALA A 1 69 ? 5.210 -6.900 -1.531 1.00 73.69 69 ALA A O 1
ATOM 526 N N . TYR A 1 70 ? 5.554 -4.802 -2.248 1.00 77.19 70 TYR A N 1
ATOM 527 C CA . TYR A 1 70 ? 6.935 -4.698 -1.783 1.00 77.19 70 TYR A CA 1
ATOM 528 C C . TYR A 1 70 ? 7.035 -3.657 -0.657 1.00 77.19 70 TYR A C 1
ATOM 530 O O . TYR A 1 70 ? 6.315 -2.668 -0.644 1.00 77.19 70 TYR A O 1
ATOM 538 N N . ALA A 1 71 ? 7.892 -3.939 0.312 1.00 78.25 71 ALA A N 1
ATOM 539 C CA . ALA A 1 71 ? 8.319 -3.088 1.416 1.00 78.25 71 ALA A CA 1
ATOM 540 C C . ALA A 1 71 ? 9.687 -3.616 1.868 1.00 78.25 71 ALA A C 1
ATOM 542 O O . ALA A 1 71 ? 9.855 -4.837 1.957 1.00 78.25 71 ALA A O 1
ATOM 543 N N . ASP A 1 72 ? 10.640 -2.724 2.082 1.00 76.94 72 ASP A N 1
ATOM 544 C CA . ASP A 1 72 ? 11.977 -2.971 2.630 1.00 76.94 72 ASP A CA 1
ATOM 545 C C . ASP A 1 72 ? 11.953 -3.175 4.151 1.00 76.94 72 ASP A C 1
ATOM 547 O O . ASP A 1 72 ? 12.704 -4.002 4.661 1.00 76.94 72 ASP A O 1
ATOM 551 N N . ASP A 1 73 ? 11.017 -2.522 4.837 1.00 79.69 73 ASP A N 1
ATOM 552 C CA . ASP A 1 73 ? 10.608 -2.819 6.208 1.00 79.69 73 ASP A CA 1
ATOM 553 C C . ASP A 1 73 ? 9.085 -2.987 6.25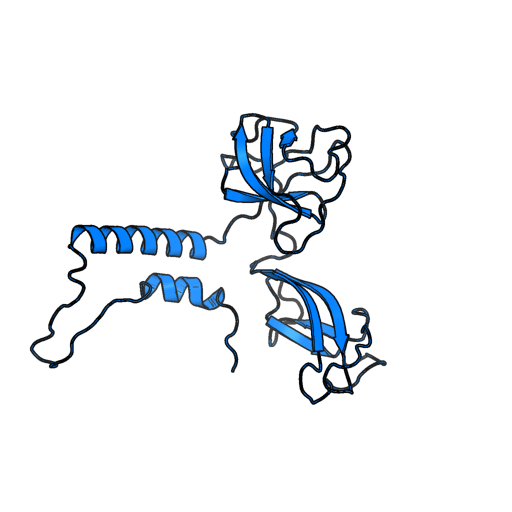4 1.00 79.69 73 ASP A C 1
ATOM 555 O O . ASP A 1 73 ? 8.326 -2.098 5.874 1.00 79.69 73 ASP A O 1
ATOM 559 N N . ARG A 1 74 ? 8.608 -4.157 6.682 1.00 78.88 74 ARG A N 1
ATOM 560 C CA . ARG A 1 74 ? 7.168 -4.422 6.789 1.00 78.88 74 ARG A CA 1
ATOM 561 C C . ARG A 1 74 ? 6.505 -3.756 7.976 1.00 78.88 74 ARG A C 1
ATOM 563 O O . ARG A 1 74 ? 5.353 -3.345 7.847 1.00 78.88 74 ARG A O 1
ATOM 570 N N . ALA A 1 75 ? 7.190 -3.703 9.115 1.00 78.50 75 ALA A N 1
ATOM 571 C CA . ALA A 1 75 ? 6.636 -3.114 10.327 1.00 78.50 75 ALA A CA 1
ATOM 572 C C . ALA A 1 75 ? 6.435 -1.607 10.137 1.00 78.50 75 ALA A C 1
ATOM 574 O O . ALA A 1 75 ? 5.465 -1.048 10.641 1.00 78.50 75 ALA A O 1
ATOM 575 N N . LEU A 1 76 ? 7.312 -0.990 9.342 1.00 80.50 76 LEU A N 1
ATOM 576 C CA . LEU A 1 76 ? 7.294 0.433 9.011 1.00 80.50 76 LEU A CA 1
ATOM 577 C C . LEU A 1 76 ? 6.825 0.720 7.576 1.00 80.50 76 LEU A C 1
ATOM 579 O O . LEU A 1 76 ? 7.036 1.815 7.068 1.00 80.50 76 LEU A O 1
ATOM 583 N N . ALA A 1 77 ? 6.167 -0.240 6.912 1.00 82.56 77 ALA A N 1
ATOM 584 C CA . ALA A 1 77 ? 5.753 -0.089 5.512 1.00 82.56 77 ALA A CA 1
ATOM 585 C C . ALA A 1 77 ? 4.783 1.082 5.290 1.00 82.56 77 ALA A C 1
ATOM 587 O O . ALA A 1 77 ? 4.697 1.613 4.186 1.00 82.56 77 ALA A O 1
ATOM 588 N N . PHE A 1 78 ? 4.026 1.445 6.324 1.00 89.38 78 PHE A N 1
ATOM 589 C CA . PHE A 1 78 ? 3.203 2.642 6.349 1.00 89.38 78 PHE A CA 1
ATOM 590 C C . PHE A 1 78 ? 3.767 3.588 7.400 1.00 89.38 78 PHE A C 1
ATOM 592 O O . PHE A 1 78 ? 4.001 3.195 8.542 1.00 89.38 78 PHE A O 1
ATOM 599 N N . GLU A 1 79 ? 3.970 4.833 7.001 1.00 91.06 79 GLU A N 1
ATOM 600 C CA . GLU A 1 79 ? 4.486 5.881 7.862 1.00 91.06 79 GLU A CA 1
ATOM 601 C C . GLU A 1 79 ? 3.332 6.604 8.556 1.00 91.06 79 GLU A C 1
ATOM 603 O O . GLU A 1 79 ? 2.301 6.919 7.949 1.00 91.06 79 GLU A O 1
ATOM 608 N N . ALA A 1 80 ? 3.511 6.889 9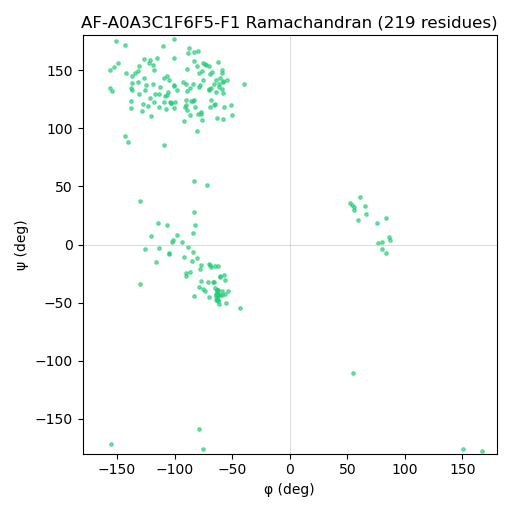.845 1.00 92.94 80 ALA A N 1
ATOM 609 C CA . ALA A 1 80 ? 2.548 7.657 10.613 1.00 92.94 80 ALA A CA 1
ATOM 610 C C . ALA A 1 80 ? 2.516 9.111 10.125 1.00 92.94 80 ALA A C 1
ATOM 612 O O . ALA A 1 80 ? 3.529 9.807 10.145 1.00 92.94 80 ALA A O 1
ATOM 613 N N . THR A 1 81 ? 1.330 9.597 9.751 1.00 95.38 81 THR A N 1
ATOM 614 C CA . THR A 1 81 ? 1.167 11.012 9.373 1.00 95.38 81 THR A CA 1
ATOM 615 C C . THR A 1 81 ? 1.102 11.937 10.593 1.00 95.38 81 THR A C 1
ATOM 617 O O . THR A 1 81 ? 1.319 13.139 10.475 1.00 95.38 81 THR A O 1
ATOM 620 N N . GLY A 1 82 ? 0.773 11.392 11.771 1.00 95.44 82 GLY A N 1
ATOM 621 C CA . GLY A 1 82 ? 0.375 12.160 12.955 1.00 95.44 82 GLY A CA 1
ATOM 622 C C . GLY A 1 82 ? -1.089 12.627 12.928 1.00 95.44 82 GLY A C 1
ATOM 623 O O . GLY A 1 82 ? -1.568 13.190 13.912 1.00 95.44 82 GLY A O 1
ATOM 624 N N . LEU A 1 83 ? -1.816 12.374 11.835 1.00 96.94 83 LEU A N 1
ATOM 625 C CA . LEU A 1 83 ? -3.239 12.670 11.699 1.00 96.94 83 LEU A CA 1
ATOM 626 C C . LEU A 1 83 ? -4.084 11.493 12.187 1.00 96.94 83 LEU A C 1
ATOM 628 O O . LEU A 1 83 ? -3.702 10.324 12.091 1.00 96.94 83 LEU A O 1
ATOM 632 N N . THR A 1 84 ? -5.280 11.809 12.670 1.00 97.81 84 THR A N 1
ATOM 633 C CA . THR A 1 84 ? -6.297 10.817 13.019 1.00 97.81 84 THR A CA 1
ATOM 634 C C . THR A 1 84 ? -7.622 11.126 12.331 1.00 97.81 84 THR A C 1
ATOM 636 O O . THR A 1 84 ? -7.867 12.252 11.896 1.00 97.81 84 THR A O 1
ATOM 639 N N . VAL A 1 85 ? -8.488 10.121 12.222 1.00 97.69 85 VAL A N 1
ATOM 640 C CA . VAL A 1 85 ? -9.865 10.269 11.745 1.00 97.69 85 VAL A CA 1
ATOM 641 C C . VAL A 1 85 ? -10.644 11.133 12.736 1.00 97.69 85 VAL A C 1
ATOM 643 O O . VAL A 1 85 ? -10.780 10.771 13.903 1.00 97.69 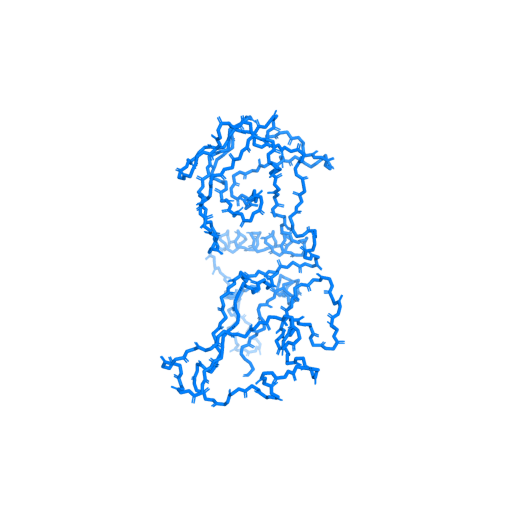85 VAL A O 1
ATOM 646 N N . ALA A 1 86 ? -11.180 12.258 12.264 1.00 97.69 86 ALA A N 1
ATOM 647 C CA . ALA A 1 86 ? -12.008 13.185 13.034 1.00 97.69 86 ALA A CA 1
ATOM 648 C C . ALA A 1 86 ? -13.519 12.888 12.926 1.00 97.69 86 ALA A C 1
ATOM 650 O O . ALA A 1 86 ? -14.319 13.451 13.674 1.00 97.69 86 ALA A O 1
ATOM 651 N N . ASN A 1 87 ? -13.937 12.010 12.010 1.00 96.69 87 ASN A N 1
ATOM 652 C CA . ASN A 1 87 ? -15.324 11.548 11.938 1.00 96.69 87 ASN A CA 1
ATOM 653 C C . ASN A 1 87 ? -15.685 10.699 13.171 1.00 96.69 87 ASN A C 1
ATOM 655 O O . ASN A 1 87 ? -14.848 9.972 13.703 1.00 96.69 87 ASN A O 1
ATOM 659 N N . ASN A 1 88 ? -16.949 10.745 13.600 1.00 94.38 88 ASN A N 1
ATOM 660 C CA . ASN A 1 88 ? -17.437 9.960 14.733 1.00 94.38 88 ASN A CA 1
ATOM 661 C C . ASN A 1 88 ? -18.850 9.394 14.486 1.00 94.38 88 ASN A C 1
ATOM 663 O O . ASN A 1 88 ? -19.833 10.036 14.865 1.00 94.38 88 ASN A O 1
ATOM 667 N N . PRO A 1 89 ? -18.979 8.199 13.888 1.00 94.38 89 PRO A N 1
ATOM 668 C CA . PRO A 1 89 ? -17.936 7.410 13.223 1.00 94.38 89 PRO A CA 1
ATOM 669 C C . PRO A 1 89 ? -17.701 7.851 11.766 1.00 94.38 89 PRO A C 1
ATOM 671 O O . PRO A 1 89 ? -18.527 8.539 11.163 1.00 94.38 89 PRO A O 1
ATOM 674 N N . LEU A 1 90 ? -16.596 7.401 11.172 1.00 96.62 90 LEU A N 1
ATOM 675 C CA . LEU A 1 90 ? -16.481 7.257 9.721 1.00 96.62 90 LEU A CA 1
ATOM 676 C C . LEU A 1 90 ? -17.256 5.997 9.316 1.00 96.62 90 LEU A C 1
ATOM 678 O O . LEU A 1 90 ? -16.835 4.881 9.620 1.00 96.62 90 LEU A O 1
ATOM 682 N N . GLY A 1 91 ? -18.419 6.175 8.693 1.00 95.56 91 GLY A N 1
ATOM 683 C CA . GLY A 1 91 ? -19.263 5.059 8.261 1.00 95.56 91 GLY A CA 1
ATOM 684 C C . GLY A 1 91 ? -18.661 4.273 7.094 1.00 95.56 91 GLY A C 1
ATOM 685 O O . GLY A 1 91 ? -17.925 4.831 6.282 1.00 95.56 91 GLY A O 1
ATOM 686 N N . ALA A 1 92 ? -19.017 2.990 6.986 1.00 93.38 92 ALA A N 1
ATOM 687 C CA . ALA A 1 92 ? -18.692 2.191 5.806 1.00 93.38 92 ALA A CA 1
ATOM 688 C C . ALA A 1 92 ? -19.273 2.835 4.531 1.00 93.38 92 ALA A C 1
ATOM 690 O O . ALA A 1 92 ? -20.377 3.383 4.560 1.00 93.38 92 ALA A O 1
ATOM 691 N N . GLY A 1 93 ? -18.533 2.800 3.424 1.00 93.25 93 GLY A N 1
ATOM 692 C CA . GLY A 1 93 ? -18.918 3.434 2.160 1.00 93.25 93 GLY A CA 1
ATOM 693 C C . GLY A 1 93 ? -18.742 4.956 2.107 1.00 93.25 93 GLY A C 1
ATOM 694 O O . GLY A 1 93 ? -19.081 5.565 1.091 1.00 93.25 93 GLY A O 1
ATOM 695 N N . ALA A 1 94 ? -18.233 5.599 3.162 1.00 96.00 94 ALA A N 1
ATOM 696 C CA . ALA A 1 94 ? -17.957 7.032 3.131 1.00 96.00 94 ALA A CA 1
ATOM 697 C C . ALA A 1 94 ? -16.862 7.358 2.101 1.00 96.00 94 ALA A C 1
ATOM 699 O O . ALA A 1 94 ? -15.789 6.770 2.105 1.00 96.00 94 ALA A O 1
ATOM 700 N N . THR A 1 95 ? -17.094 8.343 1.240 1.00 96.56 95 THR A N 1
ATOM 701 C CA . THR A 1 95 ? -16.110 8.777 0.227 1.00 96.56 95 THR A CA 1
ATOM 702 C C . THR A 1 95 ? -15.236 9.936 0.703 1.00 96.56 95 THR A C 1
ATOM 704 O O . THR A 1 95 ? -14.425 10.459 -0.057 1.00 96.56 95 THR A O 1
ATOM 707 N N . SER A 1 96 ? -15.429 10.379 1.946 1.00 96.62 96 SER A N 1
ATOM 708 C CA . SER A 1 96 ? -14.755 11.532 2.533 1.00 96.62 96 SER A CA 1
ATOM 709 C C . SER A 1 96 ? -14.339 11.216 3.963 1.00 96.62 96 SER A C 1
ATOM 711 O O . SER A 1 96 ? -15.190 10.920 4.803 1.00 96.62 96 SER A O 1
ATOM 713 N N . VAL A 1 97 ? -13.046 11.346 4.245 1.00 97.44 97 VAL A N 1
ATOM 714 C CA . VAL A 1 97 ? -12.472 11.255 5.591 1.00 97.44 97 VAL A CA 1
ATOM 715 C C . VAL A 1 97 ? -12.083 12.652 6.045 1.00 97.44 97 VAL A C 1
ATOM 717 O O . VAL A 1 97 ? -11.389 13.375 5.334 1.00 97.44 97 VAL A O 1
ATOM 720 N N . THR A 1 98 ? -12.520 13.044 7.234 1.00 98.12 98 THR A N 1
ATOM 721 C CA . THR A 1 98 ? -12.073 14.279 7.877 1.00 98.12 98 THR A CA 1
ATOM 722 C C . THR A 1 98 ? -10.848 13.960 8.727 1.00 98.12 98 THR A C 1
ATOM 724 O O . THR A 1 98 ? -10.930 13.136 9.636 1.00 98.12 98 THR A O 1
ATOM 727 N N . ALA A 1 99 ? -9.715 14.589 8.431 1.00 97.38 99 ALA A N 1
ATOM 728 C CA . ALA A 1 99 ? -8.492 14.480 9.216 1.00 97.38 99 ALA A CA 1
ATOM 729 C C . ALA A 1 99 ? -8.545 15.399 10.448 1.00 97.38 99 ALA A C 1
ATOM 731 O O . ALA A 1 99 ? -9.225 16.425 10.456 1.00 97.38 99 ALA A O 1
ATOM 732 N N . SER A 1 100 ? -7.807 15.047 11.501 1.00 97.19 100 SER A N 1
ATOM 733 C CA . SER A 1 100 ? -7.761 15.805 12.758 1.00 97.19 100 SER A CA 1
ATOM 734 C C . SER A 1 100 ? -7.069 17.168 12.657 1.00 97.19 100 SER A C 1
ATOM 736 O O . SER A 1 100 ? -7.220 17.990 13.558 1.00 97.19 100 SER A O 1
ATOM 738 N N . ALA A 1 101 ? -6.285 17.398 11.602 1.00 96.44 101 ALA A N 1
ATOM 739 C CA . ALA A 1 101 ? -5.562 18.637 11.329 1.00 96.44 101 ALA A CA 1
ATOM 740 C C . ALA A 1 101 ? -5.286 18.775 9.818 1.00 96.44 101 ALA A C 1
ATOM 742 O O . ALA A 1 101 ? -5.809 17.994 9.022 1.00 96.44 101 ALA A O 1
ATOM 743 N N . ASP A 1 102 ? -4.485 19.776 9.439 1.00 96.38 102 ASP A N 1
ATOM 744 C CA . ASP A 1 102 ? -4.134 20.060 8.047 1.00 96.38 102 ASP A CA 1
ATOM 745 C C . ASP A 1 102 ? -3.337 18.912 7.398 1.00 96.38 102 ASP A C 1
ATOM 747 O O . ASP A 1 102 ? -2.168 18.698 7.708 1.00 96.38 102 ASP A O 1
ATOM 751 N N . ALA A 1 103 ? -3.972 18.194 6.475 1.00 95.75 103 ALA A N 1
ATOM 752 C CA . ALA A 1 103 ? -3.397 17.109 5.693 1.00 95.75 103 ALA A CA 1
ATOM 753 C C . ALA A 1 103 ? -2.499 17.58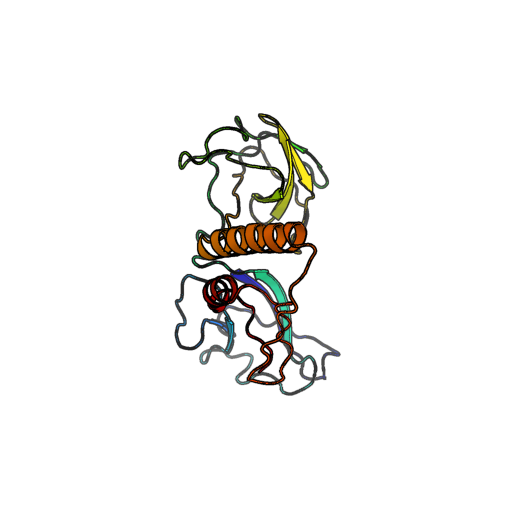5 4.541 1.00 95.75 103 ALA A C 1
ATOM 755 O O . ALA A 1 103 ? -1.689 16.807 4.038 1.00 95.75 103 ALA A O 1
ATOM 756 N N . THR A 1 104 ? -2.615 18.853 4.134 1.00 96.38 104 THR A N 1
ATOM 757 C CA . THR A 1 104 ? -1.748 19.462 3.111 1.00 96.38 104 THR A CA 1
ATOM 758 C C . THR A 1 104 ? -0.438 20.000 3.696 1.00 96.38 104 THR A C 1
ATOM 760 O O . THR A 1 104 ? 0.509 20.263 2.955 1.00 96.38 104 THR A O 1
ATOM 763 N N . GLY A 1 105 ? -0.372 20.127 5.025 1.00 94.38 105 GLY A N 1
ATOM 764 C CA . GLY A 1 105 ? 0.806 20.561 5.770 1.00 94.38 105 GLY A CA 1
ATOM 765 C C . GLY A 1 105 ? 1.854 19.464 5.966 1.00 94.38 105 GLY A C 1
ATOM 766 O O . GLY A 1 105 ? 1.917 18.490 5.220 1.00 94.38 105 GLY A O 1
ATOM 767 N N . ASP A 1 106 ? 2.700 19.646 6.973 1.00 95.06 106 ASP A N 1
ATOM 768 C CA . ASP A 1 106 ? 3.734 18.686 7.364 1.00 95.06 106 ASP A CA 1
ATOM 769 C C . ASP A 1 106 ? 3.145 17.480 8.107 1.00 95.06 106 ASP A C 1
ATOM 771 O O . ASP A 1 106 ? 2.287 17.642 8.979 1.00 95.06 106 ASP A O 1
ATOM 775 N N . ASP A 1 107 ? 3.680 16.285 7.853 1.00 92.62 107 ASP A N 1
ATOM 776 C CA . ASP A 1 107 ? 3.457 15.128 8.723 1.00 92.62 107 ASP A CA 1
ATOM 777 C C . ASP A 1 107 ? 4.273 15.196 10.034 1.00 92.62 107 ASP A C 1
ATOM 779 O O . ASP A 1 107 ? 4.999 16.157 10.330 1.00 92.62 107 ASP A O 1
ATOM 783 N N . GLN A 1 108 ? 4.176 14.134 10.841 1.00 91.69 108 GLN A N 1
ATOM 784 C CA . GLN A 1 108 ? 4.937 13.968 12.082 1.00 91.69 108 GLN A CA 1
ATOM 785 C C . GLN A 1 108 ? 6.465 14.044 11.883 1.00 91.69 108 GLN A C 1
ATOM 787 O O . GLN A 1 108 ? 7.178 14.446 12.807 1.00 91.69 108 GLN A O 1
ATOM 792 N N . PHE A 1 109 ? 6.968 13.710 10.693 1.00 90.81 109 PHE A N 1
ATOM 793 C CA . PHE A 1 109 ? 8.386 13.730 10.335 1.00 90.81 109 PHE A CA 1
ATOM 794 C C . PHE A 1 109 ? 8.809 15.003 9.591 1.00 90.81 109 PHE A C 1
ATOM 796 O O . PHE A 1 109 ? 9.958 15.098 9.160 1.00 90.81 109 PHE A O 1
ATOM 803 N N . LYS A 1 110 ? 7.927 16.007 9.490 1.00 91.88 110 LYS A N 1
ATOM 804 C CA . LYS A 1 110 ? 8.174 17.268 8.769 1.00 91.88 110 LYS A CA 1
ATOM 805 C C . LYS A 1 110 ? 8.341 17.094 7.263 1.00 91.88 110 LYS A C 1
ATOM 807 O O . LYS A 1 110 ? 9.072 17.844 6.618 1.00 91.88 110 LYS A O 1
ATOM 812 N N . VAL A 1 111 ? 7.626 16.125 6.702 1.00 89.81 111 VAL A N 1
ATOM 813 C CA . VAL A 1 111 ? 7.505 15.920 5.262 1.00 89.81 111 VAL A CA 1
ATOM 814 C C . VAL A 1 111 ? 6.139 16.424 4.802 1.00 89.81 111 VAL A C 1
ATOM 816 O O . VAL A 1 111 ? 5.103 15.953 5.269 1.00 89.81 111 VAL A O 1
ATOM 819 N N . SER A 1 112 ? 6.141 17.368 3.861 1.00 91.81 112 SER A N 1
ATOM 820 C CA . SER A 1 112 ? 4.930 17.929 3.255 1.00 91.81 112 SER A CA 1
ATOM 821 C C . SER A 1 112 ? 4.734 17.429 1.812 1.00 91.81 112 SER A C 1
ATOM 823 O O . SER A 1 112 ? 5.718 17.266 1.082 1.00 91.81 112 SER A O 1
ATOM 825 N N . PRO A 1 113 ? 3.481 17.210 1.369 1.00 93.31 113 PRO A N 1
ATOM 826 C CA . PRO A 1 113 ? 2.273 17.180 2.197 1.00 93.31 113 PRO A CA 1
ATOM 827 C C . PRO A 1 113 ? 2.202 15.894 3.039 1.00 93.31 113 PRO A C 1
ATOM 829 O O . PRO A 1 113 ? 2.763 14.860 2.656 1.00 93.31 113 PRO A O 1
ATOM 832 N N . ALA A 1 114 ? 1.484 15.945 4.163 1.00 94.75 114 ALA A N 1
ATOM 833 C CA . ALA A 1 114 ? 1.244 14.781 5.010 1.00 94.75 114 ALA A CA 1
ATOM 834 C C . ALA A 1 114 ? 0.442 13.705 4.268 1.00 94.75 114 ALA A C 1
ATOM 836 O O . ALA A 1 114 ? 0.737 12.515 4.374 1.00 94.75 114 ALA A O 1
ATOM 837 N N . VAL A 1 115 ? -0.540 14.134 3.471 1.00 95.62 115 VAL A N 1
ATOM 838 C CA . VAL A 1 115 ? -1.291 13.289 2.541 1.00 95.62 115 VAL A CA 1
ATOM 839 C C . VAL A 1 115 ? -1.475 14.043 1.225 1.00 95.62 115 VAL A C 1
ATOM 841 O O . VAL A 1 115 ? -1.848 15.213 1.218 1.00 95.62 115 VAL A O 1
ATOM 844 N N . ALA A 1 116 ? -1.251 13.374 0.094 1.00 94.69 116 ALA A N 1
ATOM 845 C CA . ALA A 1 116 ? -1.522 13.915 -1.238 1.00 94.69 116 ALA A CA 1
ATOM 846 C C . ALA A 1 116 ? -2.505 13.040 -2.019 1.00 94.69 116 ALA A C 1
ATOM 848 O O . ALA A 1 116 ? -2.630 11.837 -1.777 1.00 94.69 116 ALA A O 1
ATOM 849 N N . ALA A 1 117 ? -3.138 13.639 -3.027 1.00 95.25 117 ALA A N 1
ATOM 850 C CA . ALA A 1 117 ? -3.852 12.889 -4.051 1.00 95.25 117 ALA A CA 1
ATOM 851 C C . ALA A 1 117 ? -2.908 11.892 -4.756 1.00 95.25 117 ALA A C 1
ATOM 853 O O . ALA A 1 117 ? -1.747 12.195 -5.035 1.00 95.25 117 ALA A O 1
ATOM 854 N N . GLY A 1 118 ? -3.410 10.692 -5.034 1.00 92.94 118 GLY A N 1
ATOM 855 C CA . GLY A 1 118 ? -2.670 9.558 -5.583 1.00 92.94 118 GLY A CA 1
ATOM 856 C C . GLY A 1 118 ? -1.917 8.717 -4.546 1.00 92.94 118 GLY A C 1
ATOM 857 O O . GLY A 1 118 ? -1.384 7.667 -4.906 1.00 92.94 118 GLY A O 1
ATOM 858 N N . MET A 1 119 ? -1.863 9.132 -3.275 1.00 92.19 119 MET A N 1
ATOM 859 C CA . MET A 1 119 ? -1.246 8.327 -2.217 1.00 92.19 119 MET A CA 1
ATOM 860 C C . MET A 1 119 ? -2.178 7.212 -1.734 1.00 92.19 119 MET A C 1
ATOM 862 O O . MET A 1 119 ? -3.401 7.363 -1.683 1.00 92.19 119 MET A O 1
ATOM 866 N N . LEU A 1 120 ? -1.567 6.096 -1.332 1.00 93.75 120 LEU A N 1
ATOM 867 C CA . LEU A 1 120 ? -2.247 5.022 -0.621 1.00 93.75 120 LEU A CA 1
ATOM 868 C C . LEU A 1 120 ? -2.160 5.298 0.883 1.00 93.75 120 LEU A C 1
ATOM 870 O O . LEU A 1 120 ? -1.067 5.302 1.452 1.00 93.75 120 LEU A O 1
ATOM 874 N N . ALA A 1 121 ? -3.306 5.516 1.515 1.00 95.12 121 ALA A N 1
ATOM 875 C CA . ALA A 1 121 ? -3.441 5.661 2.955 1.00 95.12 121 ALA A CA 1
ATOM 876 C C . ALA A 1 121 ? -3.951 4.362 3.594 1.00 95.12 121 ALA A C 1
ATOM 878 O O . ALA A 1 121 ? -4.535 3.503 2.928 1.00 95.12 121 ALA A O 1
ATOM 879 N N . ARG A 1 122 ? -3.747 4.227 4.902 1.00 94.38 122 ARG A N 1
ATOM 880 C CA . ARG A 1 122 ? -4.245 3.128 5.725 1.00 94.38 122 ARG A CA 1
ATOM 881 C C . ARG A 1 122 ? -4.902 3.665 6.986 1.00 94.38 122 ARG A C 1
ATOM 883 O O . ARG A 1 122 ? -4.382 4.585 7.615 1.00 94.38 122 ARG A O 1
ATOM 890 N N . ILE A 1 123 ? -6.018 3.046 7.358 1.00 95.31 123 ILE A N 1
ATOM 891 C CA . ILE A 1 123 ? -6.651 3.195 8.669 1.00 95.31 123 ILE A CA 1
ATOM 892 C C . ILE A 1 123 ? -6.874 1.783 9.207 1.00 95.31 123 ILE A C 1
ATOM 894 O O . ILE A 1 123 ? -7.635 1.000 8.640 1.00 95.31 123 ILE A O 1
ATOM 898 N N . GLU A 1 124 ? -6.186 1.442 10.297 1.00 93.19 124 GLU A N 1
ATOM 899 C CA . GLU A 1 124 ? -6.183 0.086 10.861 1.00 93.19 124 GLU A CA 1
ATOM 900 C C . GLU A 1 124 ? -5.777 -0.969 9.809 1.00 93.19 124 GLU A C 1
ATOM 902 O O . GLU A 1 124 ? -4.623 -1.007 9.385 1.00 93.19 124 GLU A O 1
ATOM 907 N N . LEU A 1 125 ? -6.710 -1.826 9.381 1.00 88.88 125 LEU A N 1
ATOM 908 C CA . LEU A 1 125 ? -6.482 -2.877 8.383 1.00 88.88 125 LEU A CA 1
ATOM 909 C C . LEU A 1 125 ? -7.029 -2.521 6.992 1.00 88.88 125 LEU A C 1
ATOM 911 O O . LEU A 1 125 ? -6.949 -3.340 6.078 1.00 88.88 125 LEU A O 1
ATOM 915 N N . GLU A 1 126 ? -7.589 -1.325 6.816 1.00 93.25 126 GLU A N 1
ATOM 916 C CA . GLU A 1 126 ? -8.161 -0.897 5.546 1.00 93.25 126 GLU A CA 1
ATOM 917 C C . GLU A 1 126 ? -7.223 0.024 4.775 1.00 93.25 126 GLU A C 1
ATOM 919 O O . GLU A 1 126 ? -6.660 0.964 5.338 1.00 93.25 126 GLU A O 1
ATOM 924 N N . TYR A 1 127 ? -7.109 -0.208 3.464 1.00 93.62 127 TYR A N 1
ATOM 925 C CA . TYR A 1 127 ? -6.398 0.679 2.554 1.00 93.62 127 TYR A CA 1
ATOM 926 C C . TYR A 1 127 ? -7.359 1.573 1.776 1.00 93.62 127 TYR A C 1
ATOM 928 O O . TYR A 1 127 ? -8.380 1.124 1.246 1.00 93.62 127 TYR A O 1
ATOM 936 N N . LEU A 1 128 ? -6.978 2.840 1.660 1.00 95.25 128 LEU A N 1
ATOM 937 C CA . LEU A 1 128 ? -7.733 3.889 0.996 1.00 95.25 128 LEU A CA 1
ATOM 938 C C . LEU A 1 128 ? -6.847 4.543 -0.068 1.00 95.25 128 LEU A C 1
ATOM 940 O O . LEU A 1 128 ? -5.697 4.879 0.199 1.00 95.25 128 LEU A O 1
ATOM 944 N N . GLU A 1 129 ? -7.365 4.736 -1.277 1.00 95.75 129 GLU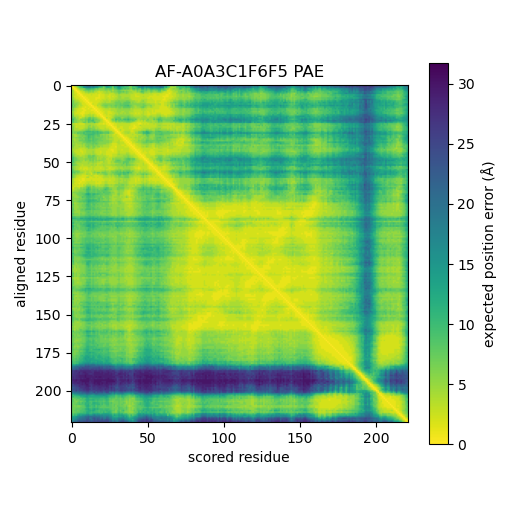 A N 1
ATOM 945 C CA . GLU A 1 129 ? -6.705 5.581 -2.279 1.00 95.75 129 GLU A CA 1
ATOM 946 C C . GLU A 1 129 ? -7.232 7.006 -2.131 1.00 95.75 129 GLU A C 1
ATOM 948 O O . GLU A 1 129 ? -8.426 7.240 -2.320 1.00 95.75 129 GLU A O 1
ATOM 953 N N . CYS A 1 130 ? -6.354 7.955 -1.809 1.00 96.38 130 CYS A N 1
ATOM 954 C CA . CYS A 1 130 ? -6.712 9.368 -1.749 1.00 96.38 130 CYS A CA 1
ATOM 955 C C . CYS A 1 130 ? -6.800 9.923 -3.171 1.00 96.38 130 CYS A C 1
ATOM 957 O O . CYS A 1 130 ? -5.786 10.037 -3.851 1.00 96.38 130 CYS A O 1
ATOM 959 N N . THR A 1 131 ? -7.990 10.286 -3.637 1.00 97.50 131 THR A N 1
ATOM 960 C CA . THR A 1 131 ? -8.177 10.862 -4.979 1.00 97.50 131 THR A CA 1
ATOM 961 C C . THR A 1 131 ? -8.060 12.378 -4.982 1.00 97.50 131 THR A C 1
ATOM 963 O O . THR A 1 131 ? -7.705 12.955 -6.004 1.00 97.50 131 THR A O 1
ATOM 966 N N . ASP A 1 132 ? -8.361 13.019 -3.853 1.00 97.62 132 ASP A N 1
ATOM 967 C CA . ASP A 1 132 ? -8.210 14.460 -3.669 1.00 97.62 132 ASP A CA 1
ATOM 968 C C . ASP A 1 132 ? -7.976 14.794 -2.192 1.00 97.62 132 ASP A C 1
ATOM 970 O O . ASP A 1 132 ? -8.415 14.055 -1.305 1.00 97.62 132 ASP A O 1
ATOM 974 N N . VAL A 1 133 ? -7.285 15.902 -1.930 1.00 97.12 133 VAL A N 1
ATOM 975 C CA . VAL A 1 133 ? -6.962 16.365 -0.577 1.00 97.12 133 VAL A CA 1
ATOM 976 C C . VAL A 1 133 ? -7.169 17.872 -0.489 1.00 97.12 133 VAL A C 1
ATOM 978 O O . VAL A 1 133 ? -6.474 18.653 -1.135 1.00 97.12 133 VAL A O 1
ATOM 981 N N . ALA A 1 134 ? -8.098 18.275 0.372 1.00 95.81 134 ALA A N 1
ATOM 982 C CA . ALA A 1 134 ? -8.201 19.635 0.886 1.00 95.81 134 ALA A CA 1
ATOM 983 C C . ALA A 1 134 ? -7.600 19.699 2.299 1.00 95.81 134 ALA A C 1
ATOM 985 O O . ALA A 1 134 ? -7.241 18.669 2.865 1.00 95.81 134 ALA A O 1
ATOM 986 N N . THR A 1 135 ? -7.544 20.893 2.899 1.00 95.19 135 THR A N 1
ATOM 987 C CA . THR A 1 135 ? -6.890 21.135 4.200 1.00 95.19 135 THR A CA 1
ATOM 988 C C . THR A 1 135 ? -7.201 20.055 5.236 1.00 95.19 135 THR A C 1
ATOM 990 O O . THR A 1 135 ? -6.287 19.435 5.741 1.00 95.19 135 THR A O 1
ATOM 993 N N . VAL A 1 136 ? -8.467 19.749 5.523 1.00 97.19 136 VAL A N 1
ATOM 994 C CA . VAL A 1 136 ? -8.827 18.709 6.517 1.00 97.19 136 VAL A CA 1
ATOM 995 C C . VAL A 1 136 ? -9.668 17.577 5.932 1.00 97.19 136 VAL A C 1
ATOM 997 O O . VAL A 1 136 ? -10.169 16.737 6.674 1.00 97.19 136 VAL A O 1
ATOM 1000 N N . THR A 1 137 ? -9.859 17.551 4.615 1.00 97.31 137 THR A N 1
ATOM 1001 C CA . THR A 1 137 ? -10.788 16.625 3.958 1.00 97.31 137 THR A CA 1
ATOM 1002 C C . THR A 1 137 ? -10.047 15.799 2.925 1.00 97.31 137 THR A C 1
ATOM 1004 O O . THR A 1 137 ? -9.515 16.343 1.960 1.00 97.31 137 THR A O 1
ATOM 1007 N N . LEU A 1 138 ? -10.053 14.483 3.112 1.00 97.75 138 LEU A N 1
ATOM 1008 C CA . LEU A 1 138 ? -9.525 13.508 2.168 1.00 97.75 138 LEU A CA 1
ATOM 1009 C C . LEU A 1 138 ? -10.697 12.913 1.390 1.00 97.75 138 LEU A C 1
ATOM 1011 O O . LEU A 1 138 ? -11.558 12.260 1.982 1.00 97.75 138 LEU A O 1
ATOM 1015 N N . THR A 1 139 ? -10.726 13.105 0.075 1.00 97.81 139 THR A N 1
ATOM 1016 C CA . THR A 1 139 ? -11.637 12.355 -0.795 1.00 97.81 139 THR A CA 1
ATOM 1017 C C . THR A 1 139 ? -10.971 11.032 -1.128 1.00 97.81 139 THR A C 1
ATOM 1019 O O . THR A 1 139 ? -9.845 11.016 -1.631 1.00 97.81 139 THR A O 1
ATOM 1022 N N . VAL A 1 140 ? -11.642 9.923 -0.825 1.00 97.31 140 VAL A N 1
ATOM 1023 C CA . VAL A 1 140 ? -11.032 8.594 -0.870 1.00 97.31 140 VAL A CA 1
ATOM 1024 C C . VAL A 1 140 ? -11.888 7.576 -1.610 1.00 97.31 140 VAL A C 1
ATOM 1026 O O . VAL A 1 140 ? -13.118 7.604 -1.568 1.00 97.31 140 VAL A O 1
ATOM 1029 N N . LEU A 1 141 ? -11.207 6.615 -2.226 1.00 96.44 141 LEU A N 1
ATOM 1030 C CA . LEU A 1 141 ? -11.775 5.329 -2.604 1.00 96.44 141 LEU A CA 1
ATOM 1031 C C . LEU A 1 141 ? -11.371 4.298 -1.549 1.00 96.44 141 LEU A C 1
ATOM 1033 O O . LEU A 1 141 ? -10.184 4.093 -1.300 1.00 96.44 141 LEU A O 1
ATOM 1037 N N . ARG A 1 142 ? -12.366 3.661 -0.939 1.00 95.19 142 ARG A N 1
ATOM 1038 C CA . ARG A 1 142 ? -12.223 2.729 0.187 1.00 95.19 142 ARG A CA 1
ATOM 1039 C C . ARG A 1 142 ? -11.988 1.286 -0.256 1.00 95.19 142 ARG A C 1
ATOM 1041 O O . ARG A 1 142 ? -12.204 0.961 -1.424 1.00 95.19 142 ARG A O 1
ATOM 1048 N N . GLY A 1 143 ? -11.545 0.425 0.663 1.00 91.50 143 GLY A N 1
ATOM 1049 C CA . GLY A 1 143 ? -11.412 -1.018 0.407 1.00 91.50 143 GLY A CA 1
ATOM 1050 C C . GLY A 1 143 ? -10.442 -1.386 -0.729 1.00 91.50 143 GLY A C 1
ATOM 1051 O O . GLY A 1 143 ? -10.747 -2.224 -1.581 1.00 91.50 143 GLY A O 1
ATOM 1052 N N . ARG A 1 144 ? -9.291 -0.712 -0.822 1.00 91.00 144 ARG A N 1
ATOM 1053 C CA . ARG A 1 144 ? -8.344 -0.904 -1.934 1.00 91.00 144 ARG A CA 1
ATOM 1054 C C . ARG A 1 144 ? -7.416 -2.094 -1.712 1.00 91.00 144 ARG A C 1
ATOM 1056 O O . ARG A 1 144 ? -7.194 -2.552 -0.602 1.00 91.00 144 ARG A O 1
ATOM 1063 N N . ASN A 1 145 ? -6.866 -2.613 -2.810 1.00 86.56 145 ASN A N 1
ATOM 1064 C CA . ASN A 1 145 ? -5.919 -3.736 -2.822 1.00 86.56 145 ASN A CA 1
ATOM 1065 C C . ASN A 1 145 ? -6.408 -4.980 -2.055 1.00 86.56 145 ASN A C 1
ATOM 1067 O O . ASN A 1 145 ? -5.612 -5.691 -1.447 1.00 86.56 145 ASN A O 1
ATOM 1071 N N . GLY A 1 146 ? -7.717 -5.246 -2.107 1.00 81.56 146 GLY A N 1
ATOM 1072 C CA . GLY A 1 146 ? -8.330 -6.425 -1.497 1.00 81.56 146 GLY A CA 1
ATOM 1073 C C . GLY A 1 146 ? -8.719 -6.263 -0.026 1.00 81.56 146 GLY A C 1
ATOM 1074 O O . GLY A 1 146 ? -9.198 -7.232 0.558 1.00 81.56 146 GLY A O 1
ATOM 1075 N N . THR A 1 147 ? -8.559 -5.079 0.577 1.00 88.81 147 THR A N 1
ATOM 1076 C CA . THR A 1 147 ? -9.109 -4.815 1.915 1.00 88.81 147 THR A CA 1
ATOM 1077 C C . THR A 1 147 ? -10.621 -4.599 1.851 1.00 88.81 147 THR A C 1
ATOM 1079 O O . THR A 1 147 ? -11.170 -4.217 0.820 1.00 88.81 147 THR A O 1
ATOM 1082 N N . THR A 1 148 ? -11.315 -4.824 2.966 1.00 90.75 148 THR A N 1
ATOM 1083 C CA . THR A 1 148 ? -12.758 -4.554 3.072 1.00 90.75 148 THR A CA 1
ATOM 1084 C C . THR A 1 148 ? -12.990 -3.149 3.621 1.00 90.75 148 THR A C 1
ATOM 1086 O O . THR A 1 148 ? -12.271 -2.724 4.519 1.00 90.75 148 THR A O 1
ATOM 1089 N N . ASP A 1 149 ? -13.982 -2.445 3.078 1.00 92.94 149 ASP A N 1
ATOM 1090 C CA . ASP A 1 149 ? -14.466 -1.164 3.601 1.00 92.94 149 ASP A CA 1
ATOM 1091 C C . ASP A 1 149 ? -15.108 -1.367 4.988 1.00 92.94 149 ASP A C 1
ATOM 1093 O O . ASP A 1 149 ? -16.058 -2.142 5.133 1.00 92.94 149 ASP A O 1
ATOM 1097 N N . ALA A 1 150 ? -14.567 -0.702 6.009 1.00 93.88 150 ALA A N 1
ATOM 1098 C CA . ALA A 1 150 ? -14.970 -0.848 7.403 1.00 93.88 150 ALA A CA 1
ATOM 1099 C C . ALA A 1 150 ? -15.425 0.480 8.031 1.00 93.88 150 ALA A C 1
ATOM 1101 O O . ALA A 1 150 ? -15.042 1.570 7.616 1.00 93.88 150 ALA A O 1
ATOM 1102 N N . ALA A 1 151 ? -16.244 0.429 9.081 1.00 95.88 151 ALA A N 1
ATOM 1103 C CA . ALA A 1 151 ? -16.508 1.625 9.880 1.00 95.88 151 ALA A CA 1
ATOM 1104 C C . ALA A 1 151 ? -15.329 1.896 10.830 1.00 95.88 151 ALA A C 1
ATOM 1106 O O . ALA A 1 151 ? -14.853 0.971 11.486 1.00 95.88 151 ALA A O 1
ATOM 1107 N N . HIS A 1 152 ? -14.912 3.156 10.965 1.00 96.44 152 HIS A N 1
ATOM 1108 C CA . HIS A 1 152 ? -13.867 3.558 11.911 1.00 96.44 152 HIS A CA 1
ATOM 1109 C C . HIS A 1 152 ? -14.409 4.553 12.935 1.00 96.44 152 HIS A C 1
ATOM 1111 O O . HIS A 1 152 ? -15.158 5.475 12.611 1.00 96.44 152 HIS A O 1
ATOM 1117 N N . VAL A 1 153 ? -14.022 4.374 14.194 1.00 96.31 153 VAL A N 1
ATOM 1118 C CA . VAL A 1 153 ? -14.345 5.320 15.271 1.00 96.31 153 VAL A CA 1
ATOM 1119 C C . VAL A 1 153 ? -13.406 6.532 15.242 1.00 96.31 153 VAL A C 1
ATOM 1121 O O . VAL A 1 153 ? -12.361 6.510 14.591 1.00 96.31 153 VAL A O 1
ATOM 1124 N N . LEU A 1 154 ? -13.769 7.585 15.974 1.00 97.31 154 LEU A N 1
ATOM 1125 C CA . LEU A 1 154 ? -12.933 8.772 16.152 1.00 97.31 154 LEU A CA 1
ATOM 1126 C C . LEU A 1 154 ? -11.537 8.411 16.689 1.00 97.31 154 LEU A C 1
ATOM 1128 O O . LEU A 1 154 ? -11.401 7.563 17.573 1.00 97.31 154 LEU A O 1
ATOM 1132 N N . GLY A 1 155 ? -10.509 9.105 16.199 1.00 96.50 155 GLY A N 1
ATOM 1133 C CA . GLY A 1 155 ? -9.147 9.034 16.730 1.00 96.50 155 GLY A CA 1
ATOM 1134 C C . GLY A 1 155 ? -8.290 7.903 16.158 1.00 96.50 155 GLY A C 1
ATOM 1135 O O . GLY A 1 155 ? -7.167 7.704 16.615 1.00 96.50 155 GLY A O 1
ATOM 1136 N N . LYS A 1 156 ? -8.778 7.162 15.156 1.00 97.62 156 LYS A N 1
ATOM 1137 C CA . LYS A 1 156 ? -7.967 6.148 14.466 1.00 97.62 156 LYS A CA 1
ATOM 1138 C C . LYS A 1 156 ? -6.881 6.803 13.624 1.00 97.62 156 LYS A C 1
ATOM 1140 O O . LYS A 1 156 ? -7.153 7.775 12.928 1.00 97.62 156 LYS A O 1
ATOM 1145 N N . ALA A 1 157 ? -5.657 6.291 13.725 1.00 96.88 157 ALA A N 1
ATOM 1146 C CA . ALA A 1 157 ? -4.507 6.841 13.020 1.00 96.88 157 ALA A CA 1
ATOM 1147 C C . ALA A 1 157 ? -4.674 6.715 11.503 1.00 96.88 157 ALA A C 1
ATOM 1149 O O . ALA A 1 157 ? -5.179 5.706 11.009 1.00 96.88 157 ALA A O 1
ATOM 1150 N N . ILE A 1 158 ? -4.235 7.752 10.795 1.00 96.62 158 ILE A N 1
ATOM 1151 C CA . ILE A 1 158 ? -4.104 7.756 9.342 1.00 96.62 158 ILE A CA 1
ATOM 1152 C C . ILE A 1 158 ? -2.618 7.593 9.035 1.00 96.62 158 ILE A C 1
ATOM 1154 O O . ILE A 1 158 ? -1.785 8.396 9.461 1.00 96.62 158 ILE A O 1
ATOM 1158 N N . GLU A 1 159 ? -2.276 6.549 8.301 1.00 95.62 159 GLU A N 1
ATOM 1159 C CA . GLU A 1 159 ? -0.903 6.249 7.896 1.00 95.62 159 GLU A CA 1
ATOM 1160 C C . GLU A 1 159 ? -0.811 6.260 6.369 1.00 95.62 159 GLU A C 1
ATOM 1162 O O . GLU A 1 159 ? -1.810 6.028 5.690 1.00 95.62 159 GLU A O 1
ATOM 1167 N N . VAL A 1 160 ? 0.366 6.528 5.807 1.00 93.88 160 VAL A N 1
ATOM 1168 C CA . VAL A 1 160 ? 0.566 6.599 4.349 1.00 93.88 160 VAL A CA 1
ATOM 1169 C C . VAL A 1 160 ? 1.691 5.687 3.899 1.00 93.88 160 VAL A C 1
ATOM 1171 O O . VAL A 1 160 ? 2.704 5.536 4.575 1.00 93.88 160 VAL A O 1
ATOM 1174 N N . TRP A 1 161 ? 1.523 5.075 2.733 1.00 90.88 161 TRP A N 1
ATOM 1175 C CA . TRP A 1 161 ? 2.591 4.323 2.092 1.00 90.88 161 TRP A CA 1
ATOM 1176 C C . TRP A 1 161 ? 3.457 5.263 1.254 1.00 90.88 161 TRP A C 1
ATOM 1178 O O . TRP A 1 161 ? 2.955 5.930 0.341 1.00 90.88 161 TRP A O 1
ATOM 1188 N N . ARG A 1 162 ? 4.766 5.288 1.524 1.00 85.50 162 ARG A N 1
ATOM 1189 C CA . ARG A 1 162 ? 5.740 6.016 0.705 1.00 85.50 162 ARG A CA 1
ATOM 1190 C C . ARG A 1 162 ? 6.554 5.034 -0.142 1.00 85.50 162 ARG A C 1
ATOM 1192 O O . ARG A 1 162 ? 7.084 4.060 0.390 1.00 85.50 162 ARG A O 1
ATOM 1199 N N . PRO A 1 163 ? 6.696 5.276 -1.459 1.00 83.75 163 PRO A N 1
ATOM 1200 C CA . PRO A 1 163 ? 7.566 4.455 -2.285 1.00 83.75 163 PRO A CA 1
ATOM 1201 C C . PRO A 1 163 ? 9.021 4.517 -1.790 1.00 83.75 163 PRO A C 1
ATOM 1203 O O . PRO A 1 163 ? 9.486 5.599 -1.421 1.00 83.75 163 PRO A O 1
ATOM 1206 N N . PRO A 1 164 ? 9.773 3.408 -1.859 1.00 82.69 164 PRO A N 1
ATOM 1207 C CA . PRO A 1 164 ? 11.210 3.413 -1.611 1.00 82.69 164 PRO A CA 1
ATOM 1208 C C . PRO A 1 164 ? 11.954 4.356 -2.562 1.00 82.69 164 PRO A C 1
ATOM 1210 O O . PRO A 1 164 ? 11.561 4.531 -3.719 1.00 82.69 164 PRO A O 1
ATOM 1213 N N . GLU A 1 165 ? 13.068 4.925 -2.102 1.00 85.31 165 GLU A N 1
ATOM 1214 C CA . GLU A 1 165 ? 13.827 5.922 -2.868 1.00 85.31 165 GLU A CA 1
ATOM 1215 C C . GLU A 1 165 ? 14.278 5.441 -4.261 1.00 85.31 165 GLU A C 1
ATOM 1217 O O . GLU A 1 165 ? 14.042 6.166 -5.231 1.00 85.31 165 GLU A O 1
ATOM 1222 N N . PRO A 1 166 ? 14.781 4.199 -4.437 1.00 88.56 166 PRO A N 1
ATOM 1223 C CA . PRO A 1 166 ? 15.152 3.702 -5.766 1.00 88.56 166 PRO A CA 1
ATOM 1224 C C . PRO A 1 166 ? 13.980 3.655 -6.755 1.00 88.56 166 PRO A C 1
ATOM 1226 O O . PRO A 1 166 ? 14.175 3.790 -7.962 1.00 88.56 166 PRO A O 1
ATOM 1229 N N . VAL A 1 167 ? 12.747 3.483 -6.261 1.00 88.38 167 VAL A N 1
ATOM 1230 C CA . VAL A 1 167 ? 11.538 3.492 -7.097 1.00 88.38 167 VAL A CA 1
ATOM 1231 C C . VAL A 1 167 ? 11.208 4.915 -7.544 1.00 88.38 167 VAL A C 1
ATOM 1233 O O . VAL A 1 167 ? 10.857 5.118 -8.709 1.00 88.38 167 VAL A O 1
ATOM 1236 N N . LYS A 1 168 ? 11.357 5.908 -6.656 1.00 89.31 168 LYS A N 1
ATOM 1237 C CA . LYS A 1 168 ? 11.171 7.326 -7.008 1.00 89.31 168 LYS A CA 1
ATOM 1238 C C . LYS A 1 168 ? 12.199 7.777 -8.043 1.00 89.31 168 LYS A C 1
ATOM 1240 O O . LYS A 1 168 ? 11.830 8.401 -9.037 1.00 89.31 168 LYS A O 1
ATOM 1245 N N . GLU A 1 169 ? 13.462 7.412 -7.847 1.00 91.69 169 GLU A N 1
ATOM 1246 C CA . GLU A 1 169 ? 14.551 7.734 -8.770 1.00 91.69 169 GLU A CA 1
ATOM 1247 C C . GLU A 1 169 ? 14.325 7.094 -10.148 1.00 91.69 169 GLU A C 1
ATOM 1249 O O . GLU A 1 169 ? 14.347 7.785 -11.169 1.00 91.69 169 GLU A O 1
ATOM 1254 N N . ALA A 1 170 ? 13.988 5.800 -10.192 1.00 92.38 170 ALA A N 1
ATOM 1255 C CA . ALA A 1 170 ? 13.654 5.115 -11.438 1.00 92.38 170 ALA A CA 1
ATOM 1256 C C . ALA A 1 170 ? 12.461 5.768 -12.162 1.00 92.38 170 ALA A C 1
ATOM 1258 O O . ALA A 1 170 ? 12.480 5.911 -13.390 1.00 92.38 170 ALA A O 1
ATOM 1259 N N . ALA A 1 171 ? 11.434 6.204 -11.423 1.00 91.62 171 ALA A N 1
ATOM 1260 C CA . ALA A 1 171 ? 10.296 6.924 -11.990 1.00 91.62 171 ALA A CA 1
ATOM 1261 C C . ALA A 1 171 ? 10.711 8.279 -12.590 1.00 91.62 171 ALA A C 1
ATOM 1263 O O . ALA A 1 171 ? 10.289 8.603 -13.704 1.00 91.62 171 ALA A O 1
ATOM 1264 N N . ALA A 1 172 ? 11.576 9.035 -11.908 1.00 93.19 172 ALA A N 1
ATOM 1265 C CA . ALA A 1 172 ? 12.105 10.306 -12.399 1.00 93.19 172 ALA A CA 1
ATOM 1266 C C . ALA A 1 172 ? 12.946 10.125 -13.676 1.00 93.19 172 ALA A C 1
ATOM 1268 O O . ALA A 1 172 ? 12.704 10.813 -14.673 1.00 93.19 172 ALA A O 1
ATOM 1269 N N . ILE A 1 173 ? 13.860 9.146 -13.695 1.00 91.75 173 ILE A N 1
ATOM 1270 C CA . ILE A 1 173 ? 14.656 8.786 -14.882 1.00 91.75 173 ILE A CA 1
ATOM 1271 C C . ILE A 1 173 ? 13.727 8.474 -16.055 1.00 91.75 173 ILE A C 1
ATOM 1273 O O . ILE A 1 173 ? 13.864 9.033 -17.146 1.00 91.75 173 ILE A O 1
ATOM 1277 N N . MET A 1 174 ? 12.731 7.615 -15.833 1.00 90.88 174 MET A N 1
ATOM 1278 C CA . MET A 1 174 ? 11.796 7.211 -16.879 1.00 90.88 174 MET A CA 1
ATOM 1279 C C . MET A 1 174 ? 10.931 8.364 -17.387 1.00 90.88 174 MET A C 1
ATOM 1281 O O . MET A 1 174 ? 10.674 8.433 -18.592 1.00 90.88 174 MET A O 1
ATOM 1285 N N . ALA A 1 175 ? 10.502 9.277 -16.514 1.00 91.12 175 ALA A N 1
ATOM 1286 C CA . ALA A 1 175 ? 9.749 10.464 -16.905 1.00 91.12 175 ALA A CA 1
ATOM 1287 C C . ALA A 1 175 ? 10.582 11.371 -17.824 1.00 91.12 175 ALA A C 1
ATOM 1289 O O . ALA A 1 175 ? 10.133 11.724 -18.919 1.00 91.12 175 ALA A O 1
ATOM 1290 N N . VAL A 1 176 ? 11.827 11.669 -17.436 1.00 90.94 176 VAL A N 1
ATOM 1291 C CA . VAL A 1 176 ? 12.745 12.501 -18.229 1.00 90.94 176 VAL A CA 1
ATOM 1292 C C . VAL A 1 176 ? 13.078 11.835 -19.563 1.00 90.94 176 VAL A C 1
ATOM 1294 O O . VAL A 1 176 ? 13.018 12.483 -20.608 1.00 90.94 176 VAL A O 1
ATOM 1297 N N . ARG A 1 177 ? 13.367 10.529 -19.571 1.00 86.56 177 ARG A N 1
ATOM 1298 C CA . ARG A 1 177 ? 13.660 9.783 -20.805 1.00 86.56 177 ARG A CA 1
ATOM 1299 C C . ARG A 1 177 ? 12.479 9.761 -21.764 1.00 86.56 177 ARG A C 1
ATOM 1301 O O . ARG A 1 177 ? 12.660 9.973 -22.960 1.00 86.56 177 ARG A O 1
ATOM 1308 N N . ARG A 1 178 ? 11.263 9.535 -21.261 1.00 85.31 178 ARG A N 1
ATOM 1309 C CA . ARG A 1 178 ? 10.049 9.572 -22.091 1.00 85.31 178 ARG A CA 1
ATOM 1310 C C . ARG A 1 178 ? 9.816 10.957 -22.685 1.00 85.31 178 ARG A C 1
ATOM 1312 O O . ARG A 1 178 ? 9.459 11.043 -23.858 1.00 85.31 178 ARG A O 1
ATOM 1319 N N . LEU A 1 179 ? 10.067 12.016 -21.916 1.00 88.19 179 LEU A N 1
ATOM 1320 C CA . LEU A 1 179 ? 9.990 13.387 -22.412 1.00 88.19 179 LEU A CA 1
ATOM 1321 C C . LEU A 1 179 ? 11.031 13.653 -23.510 1.00 88.19 179 LEU A C 1
ATOM 1323 O O . LEU A 1 179 ? 10.679 14.161 -24.570 1.00 88.19 179 LEU A O 1
ATOM 1327 N N . GLN A 1 180 ? 12.291 13.264 -23.299 1.00 86.56 180 GLN A N 1
ATOM 1328 C CA . GLN A 1 180 ? 13.357 13.425 -24.297 1.00 86.56 180 GLN A CA 1
ATOM 1329 C C . GLN A 1 180 ? 13.028 12.707 -25.611 1.00 86.56 180 GLN A C 1
ATOM 1331 O O . GLN A 1 180 ? 13.182 13.292 -26.681 1.00 86.56 180 GLN A O 1
ATOM 1336 N N . ARG A 1 181 ? 12.506 11.476 -25.535 1.00 80.56 181 ARG A N 1
ATOM 1337 C CA . ARG A 1 181 ? 12.052 10.723 -26.715 1.00 80.56 181 ARG A CA 1
ATOM 1338 C C . ARG A 1 181 ? 10.935 11.449 -27.458 1.00 80.56 181 ARG A C 1
ATOM 1340 O O . ARG A 1 181 ? 10.985 11.548 -28.679 1.00 80.56 181 ARG A O 1
ATOM 1347 N N . ALA A 1 182 ? 9.958 11.997 -26.734 1.00 82.12 182 ALA A N 1
ATOM 1348 C CA . ALA A 1 182 ? 8.878 12.770 -27.343 1.00 82.12 182 ALA A CA 1
ATOM 1349 C C . ALA A 1 182 ? 9.406 14.025 -28.063 1.00 82.12 182 ALA A C 1
ATOM 1351 O O . ALA A 1 182 ? 8.999 14.301 -29.190 1.00 82.12 182 ALA A O 1
ATOM 1352 N N . LEU A 1 183 ? 10.359 14.743 -27.458 1.00 84.88 183 LEU A N 1
ATOM 1353 C CA . LEU A 1 183 ? 10.985 15.930 -28.058 1.00 84.88 183 LEU A CA 1
ATOM 1354 C C . LEU A 1 183 ? 11.820 15.604 -29.305 1.00 84.88 183 LEU A C 1
ATOM 1356 O O . LEU A 1 183 ? 11.880 16.409 -30.228 1.00 84.88 183 LEU A O 1
ATOM 1360 N N . GLN A 1 184 ? 12.435 14.423 -29.356 1.00 80.94 184 GLN A N 1
ATOM 1361 C CA . GLN A 1 184 ? 13.201 13.936 -30.510 1.00 80.94 184 GLN A CA 1
ATOM 1362 C C . GLN A 1 184 ? 12.317 13.282 -31.588 1.00 80.94 184 GLN A C 1
ATOM 1364 O O . GLN A 1 184 ? 12.832 12.644 -32.504 1.00 80.94 184 GLN A O 1
ATOM 1369 N N . GLY A 1 185 ? 10.988 13.398 -31.485 1.00 73.94 185 GLY A N 1
ATOM 1370 C CA . GLY A 1 185 ? 10.053 12.805 -32.445 1.00 73.94 185 GLY A CA 1
ATOM 1371 C C . GLY A 1 185 ? 10.063 11.275 -32.441 1.00 73.94 185 GLY A C 1
ATOM 1372 O O . GLY A 1 185 ? 9.759 10.662 -33.460 1.00 73.94 185 GLY A O 1
ATOM 1373 N N . TYR A 1 186 ? 10.439 10.658 -31.316 1.00 68.56 186 TYR A N 1
ATOM 1374 C CA . TYR A 1 186 ? 10.643 9.214 -31.186 1.00 68.56 186 TYR A CA 1
ATOM 1375 C C . TYR A 1 186 ? 11.619 8.646 -32.226 1.00 68.56 186 TYR A C 1
ATOM 1377 O O . TYR A 1 186 ? 11.473 7.503 -32.664 1.00 68.56 186 TYR A O 1
ATOM 1385 N N . ALA A 1 187 ? 12.636 9.426 -32.604 1.00 62.34 187 ALA A N 1
ATOM 1386 C CA . ALA A 1 187 ? 13.749 8.987 -33.441 1.00 62.34 187 ALA A CA 1
ATOM 1387 C C . ALA A 1 187 ? 14.698 8.034 -32.674 1.00 62.34 187 ALA A C 1
ATOM 1389 O O . ALA A 1 187 ? 15.907 8.223 -32.640 1.00 62.34 187 ALA A O 1
ATOM 1390 N N . ASP A 1 188 ? 14.153 6.986 -32.053 1.00 58.06 188 ASP A N 1
ATOM 1391 C CA . ASP A 1 188 ? 14.887 5.972 -31.279 1.00 58.06 188 ASP A CA 1
ATOM 1392 C C . ASP A 1 188 ? 15.505 4.875 -32.173 1.00 58.06 188 ASP A C 1
ATOM 1394 O O . ASP A 1 188 ? 15.857 3.796 -31.693 1.00 58.06 188 ASP A O 1
ATOM 1398 N N . ALA A 1 189 ? 15.622 5.128 -33.479 1.00 52.59 189 ALA A N 1
ATOM 1399 C CA . ALA A 1 189 ? 16.304 4.267 -34.435 1.00 52.59 189 ALA A CA 1
ATOM 1400 C C . ALA A 1 189 ? 17.602 4.950 -34.880 1.00 52.59 189 ALA A C 1
ATOM 1402 O O . ALA A 1 189 ? 17.635 5.638 -35.899 1.00 52.59 189 ALA A O 1
ATOM 1403 N N . SER A 1 190 ? 18.684 4.765 -34.121 1.00 52.81 190 SER A N 1
ATOM 1404 C CA . SER A 1 190 ? 20.020 5.018 -34.659 1.00 52.81 190 SER A CA 1
ATOM 1405 C C . SER A 1 190 ? 20.474 3.780 -35.435 1.00 52.81 190 SER A C 1
ATOM 1407 O O . SER A 1 190 ? 20.453 2.653 -34.932 1.00 52.81 190 SER A O 1
ATOM 1409 N N . ALA A 1 191 ? 20.830 3.979 -36.702 1.00 48.34 191 ALA A N 1
ATOM 1410 C CA . ALA A 1 191 ? 21.487 2.955 -37.496 1.00 48.34 191 ALA A CA 1
ATOM 1411 C C . ALA A 1 191 ? 22.972 2.950 -37.121 1.00 48.34 191 ALA A C 1
ATOM 1413 O O . ALA A 1 191 ? 23.686 3.913 -37.397 1.00 48.34 191 ALA A O 1
ATOM 1414 N N . ASP A 1 192 ? 23.431 1.876 -36.484 1.00 52.66 192 ASP A N 1
ATOM 1415 C CA . ASP A 1 192 ? 24.859 1.601 -36.365 1.00 52.66 192 ASP A CA 1
ATOM 1416 C C . ASP A 1 192 ? 25.312 0.964 -37.685 1.00 52.66 192 ASP A C 1
ATOM 1418 O O . ASP A 1 192 ? 25.055 -0.215 -37.958 1.00 52.66 192 ASP A O 1
ATOM 1422 N N . VAL A 1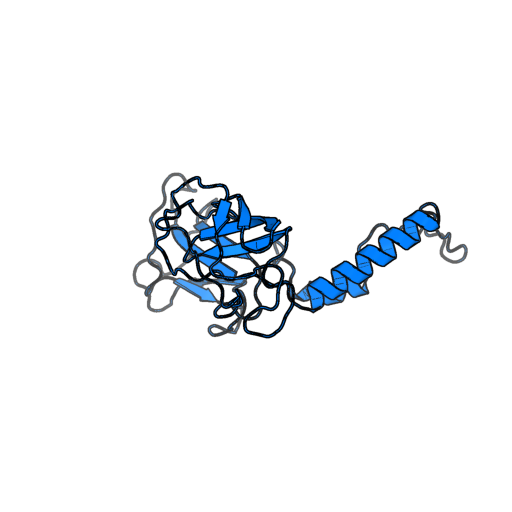 193 ? 25.878 1.795 -38.563 1.00 54.97 193 VAL A N 1
ATOM 1423 C CA . VAL A 1 193 ? 26.230 1.418 -39.941 1.00 54.97 193 VAL A CA 1
ATOM 1424 C C . VAL A 1 193 ? 27.376 0.399 -39.985 1.00 54.97 193 VAL A C 1
ATOM 1426 O O . VAL A 1 193 ? 27.507 -0.305 -40.981 1.00 54.97 193 VAL A O 1
ATOM 1429 N N . ASP A 1 194 ? 28.151 0.276 -38.902 1.00 59.16 194 ASP A N 1
ATOM 1430 C CA . ASP A 1 194 ? 29.310 -0.622 -38.799 1.00 59.16 194 ASP A CA 1
ATOM 1431 C C . ASP A 1 194 ? 28.914 -2.046 -38.353 1.00 59.16 194 ASP A C 1
ATOM 1433 O O . ASP A 1 194 ? 29.598 -3.023 -38.652 1.00 59.16 194 ASP A O 1
ATOM 1437 N N . LEU A 1 195 ? 27.769 -2.192 -37.672 1.00 60.31 195 LEU A N 1
ATOM 1438 C CA . LEU A 1 195 ? 27.276 -3.468 -37.123 1.00 60.31 195 LEU A CA 1
ATOM 1439 C C . LEU A 1 195 ? 25.994 -3.993 -37.788 1.00 60.31 195 LEU A C 1
ATOM 1441 O O . LEU A 1 195 ? 25.522 -5.077 -37.430 1.00 60.31 195 LEU A O 1
ATOM 1445 N N . GLY A 1 196 ? 25.408 -3.250 -38.733 1.00 51.31 196 GLY A N 1
ATOM 1446 C CA . GLY A 1 196 ? 24.240 -3.684 -39.511 1.00 51.31 196 GLY A CA 1
ATOM 1447 C C . GLY A 1 196 ? 22.998 -4.009 -38.668 1.00 51.31 196 GLY A C 1
ATOM 1448 O O . GLY A 1 196 ? 22.126 -4.757 -39.113 1.00 51.31 196 GLY A O 1
ATOM 1449 N N . ARG A 1 197 ? 22.909 -3.487 -37.436 1.00 45.88 197 ARG A N 1
ATOM 1450 C CA . ARG A 1 197 ? 21.798 -3.736 -36.505 1.00 45.88 197 ARG A CA 1
ATOM 1451 C C . ARG A 1 197 ? 21.055 -2.445 -36.189 1.00 45.88 197 ARG A C 1
ATOM 1453 O O . ARG A 1 197 ? 21.645 -1.460 -35.759 1.00 45.88 197 ARG A O 1
ATOM 1460 N N . LEU A 1 198 ? 19.732 -2.492 -36.324 1.00 45.62 198 LEU A N 1
ATOM 1461 C CA . LEU A 1 198 ? 18.834 -1.470 -35.794 1.00 45.62 198 LEU A CA 1
ATOM 1462 C C . LEU A 1 198 ? 18.694 -1.687 -34.281 1.00 45.62 198 LEU A C 1
ATOM 1464 O O . LEU A 1 198 ? 18.164 -2.714 -33.849 1.00 45.62 198 LEU A O 1
ATOM 1468 N N . ARG A 1 199 ? 19.178 -0.747 -33.461 1.00 47.03 199 ARG A N 1
ATOM 1469 C CA . ARG A 1 199 ? 18.887 -0.739 -32.020 1.00 47.03 199 ARG A CA 1
ATOM 1470 C C . ARG A 1 199 ? 17.578 0.003 -31.794 1.00 47.03 199 ARG A C 1
ATOM 1472 O O . ARG A 1 199 ? 17.521 1.213 -31.949 1.00 47.03 199 ARG A O 1
ATOM 1479 N N . PHE A 1 200 ? 16.544 -0.722 -31.383 1.00 48.78 200 PHE A N 1
ATOM 1480 C CA . PHE A 1 200 ? 15.320 -0.123 -30.861 1.00 48.78 200 PHE A CA 1
ATOM 1481 C C . PHE A 1 200 ? 15.449 -0.002 -29.342 1.00 48.78 200 PHE A C 1
ATOM 1483 O O . PHE A 1 200 ? 15.329 -1.004 -28.637 1.00 48.78 200 PHE A O 1
ATOM 1490 N N . VAL A 1 201 ? 15.653 1.203 -28.800 1.00 56.03 201 VAL A N 1
ATOM 1491 C CA . VAL A 1 201 ? 15.609 1.417 -27.338 1.00 56.03 201 VAL A CA 1
ATOM 1492 C C . VAL A 1 201 ? 14.151 1.590 -26.889 1.00 56.03 201 VAL A C 1
ATOM 1494 O O . VAL A 1 201 ? 13.776 2.559 -26.238 1.00 56.03 201 VAL A O 1
ATOM 1497 N N . ARG A 1 202 ? 13.282 0.627 -27.224 1.00 58.38 202 ARG A N 1
ATOM 1498 C CA . ARG A 1 202 ? 11.879 0.601 -26.760 1.00 58.38 202 ARG A CA 1
ATOM 1499 C C . ARG A 1 202 ? 11.745 -0.020 -25.359 1.00 58.38 202 ARG A C 1
ATOM 1501 O O . ARG A 1 202 ? 10.721 -0.608 -25.028 1.00 58.38 202 ARG A O 1
ATOM 1508 N N . GLY A 1 203 ? 12.795 0.095 -24.548 1.00 71.44 203 GLY A N 1
ATOM 1509 C CA . GLY A 1 203 ? 12.888 -0.464 -23.202 1.00 71.44 203 GLY A CA 1
ATOM 1510 C C . GLY A 1 203 ? 12.868 0.598 -22.105 1.00 71.44 203 GLY A C 1
ATOM 1511 O O . GLY A 1 203 ? 12.942 1.807 -22.374 1.00 71.44 203 GLY A O 1
ATOM 1512 N N . MET A 1 204 ? 12.765 0.107 -20.868 1.00 78.44 204 MET A N 1
ATOM 1513 C CA . MET A 1 204 ? 13.124 0.853 -19.664 1.00 78.44 204 MET A CA 1
ATOM 1514 C C . MET A 1 204 ? 14.599 1.265 -19.750 1.00 78.44 204 MET A C 1
ATOM 1516 O O . MET A 1 204 ? 15.395 0.581 -20.393 1.00 78.44 204 MET A O 1
ATOM 1520 N N . ASP A 1 205 ? 14.951 2.415 -19.179 1.00 86.25 205 ASP A N 1
ATOM 1521 C CA . ASP A 1 205 ? 16.354 2.821 -19.110 1.00 86.25 205 ASP A CA 1
ATOM 1522 C C . ASP A 1 205 ? 17.150 1.784 -18.286 1.00 86.25 205 ASP A C 1
ATOM 1524 O O . ASP A 1 205 ? 16.650 1.368 -17.236 1.00 86.25 205 ASP A O 1
ATOM 1528 N N . PRO A 1 206 ? 18.349 1.351 -18.724 1.00 85.81 206 PRO A N 1
ATOM 1529 C CA . PRO A 1 206 ? 19.142 0.361 -17.992 1.00 85.81 206 PRO A CA 1
ATOM 1530 C C . PRO A 1 206 ? 19.443 0.757 -16.541 1.00 85.81 206 PRO A C 1
ATOM 1532 O O . PRO A 1 206 ? 19.560 -0.107 -15.674 1.00 85.81 206 PRO A O 1
ATOM 1535 N N . GLU A 1 207 ? 19.560 2.055 -16.252 1.00 86.75 207 GLU A N 1
ATOM 1536 C CA . GLU A 1 207 ? 19.768 2.541 -14.890 1.00 86.75 207 GLU A CA 1
ATOM 1537 C C . GLU A 1 207 ? 18.515 2.355 -14.031 1.00 86.75 207 GLU A C 1
ATOM 1539 O O . GLU A 1 207 ? 18.601 1.822 -12.923 1.00 86.75 207 GLU A O 1
ATOM 1544 N N . ALA A 1 208 ? 17.345 2.700 -14.574 1.00 87.94 208 ALA A N 1
ATOM 1545 C CA . ALA A 1 208 ? 16.065 2.452 -13.920 1.00 87.94 208 ALA A CA 1
ATOM 1546 C C . ALA A 1 208 ? 15.821 0.946 -13.712 1.00 87.94 208 ALA A C 1
ATOM 1548 O O . ALA A 1 208 ? 15.352 0.537 -12.652 1.00 87.94 208 ALA A O 1
ATOM 1549 N N . GLU A 1 209 ? 16.196 0.105 -14.679 1.00 87.50 209 GLU A N 1
ATOM 1550 C CA . GLU A 1 209 ? 16.107 -1.353 -14.549 1.00 87.50 209 GLU A CA 1
ATOM 1551 C C . GLU A 1 209 ? 17.008 -1.882 -13.424 1.00 87.50 209 GLU A C 1
ATOM 1553 O O . GL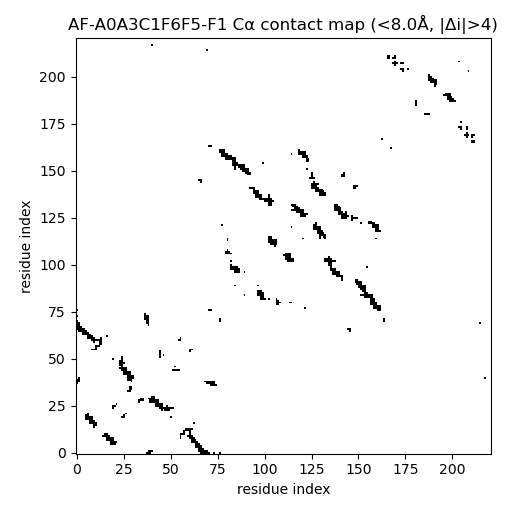U A 1 209 ? 16.573 -2.700 -12.610 1.00 87.50 209 GLU A O 1
ATOM 1558 N N . ARG A 1 210 ? 18.241 -1.370 -13.318 1.00 86.94 210 ARG A N 1
ATOM 1559 C CA . ARG A 1 210 ? 19.174 -1.732 -12.243 1.00 86.94 210 ARG A CA 1
ATOM 1560 C C . ARG A 1 210 ? 18.642 -1.334 -10.865 1.00 86.94 210 ARG A C 1
ATOM 1562 O O . ARG A 1 210 ? 18.747 -2.128 -9.933 1.00 86.94 210 ARG A O 1
ATOM 1569 N N . LEU A 1 211 ? 18.065 -0.137 -10.735 1.00 88.12 211 LEU A N 1
ATOM 1570 C CA . LEU A 1 211 ? 17.464 0.337 -9.481 1.00 88.12 211 LEU A CA 1
ATOM 1571 C C . LEU A 1 211 ? 16.272 -0.532 -9.058 1.00 88.12 211 LEU A C 1
ATOM 1573 O O . LEU A 1 211 ? 16.127 -0.859 -7.880 1.00 88.12 211 LEU A O 1
ATOM 1577 N N . LEU A 1 212 ? 15.448 -0.954 -10.019 1.00 87.06 212 LEU A N 1
ATOM 1578 C CA . LEU A 1 212 ? 14.247 -1.754 -9.772 1.00 87.06 212 LEU A CA 1
ATOM 1579 C C . LEU A 1 212 ? 14.510 -3.261 -9.654 1.00 87.06 212 LEU A C 1
ATOM 1581 O O . LEU A 1 212 ? 13.596 -4.005 -9.294 1.00 87.06 212 LEU A O 1
ATOM 1585 N N . TRP A 1 213 ? 15.733 -3.729 -9.912 1.00 82.44 213 TRP A N 1
ATOM 1586 C CA . TRP A 1 213 ? 16.060 -5.158 -9.940 1.00 82.44 213 TRP A CA 1
ATOM 1587 C C . TRP A 1 213 ? 15.655 -5.904 -8.664 1.00 82.44 213 TRP A C 1
ATOM 1589 O O . TRP A 1 213 ? 15.123 -7.011 -8.738 1.00 82.44 213 TRP A O 1
ATOM 1599 N N . ASN A 1 214 ? 15.848 -5.278 -7.502 1.00 77.50 214 ASN A N 1
ATOM 1600 C CA . ASN A 1 214 ? 15.511 -5.862 -6.201 1.00 77.50 214 ASN A CA 1
ATOM 1601 C C . ASN A 1 214 ? 14.020 -5.743 -5.839 1.00 77.50 214 ASN A C 1
ATOM 1603 O O . ASN A 1 214 ? 13.574 -6.371 -4.886 1.00 77.50 214 ASN A O 1
ATOM 1607 N N . TYR A 1 215 ? 13.257 -4.948 -6.593 1.00 77.94 215 TYR A N 1
ATOM 1608 C CA . TYR A 1 215 ? 11.846 -4.638 -6.340 1.00 77.94 215 TYR A CA 1
ATOM 1609 C C . TYR A 1 215 ? 10.893 -5.381 -7.280 1.00 77.94 215 TYR A C 1
ATOM 1611 O O . TYR A 1 215 ? 9.672 -5.313 -7.123 1.00 77.94 215 TYR A O 1
ATOM 1619 N N . ARG A 1 216 ? 11.425 -6.078 -8.289 1.00 73.69 216 ARG A N 1
ATOM 1620 C CA . ARG A 1 216 ? 10.615 -6.864 -9.220 1.00 73.69 216 ARG A CA 1
ATOM 1621 C C . ARG A 1 216 ? 10.009 -8.073 -8.511 1.00 73.69 216 ARG A C 1
ATOM 1623 O O . ARG A 1 216 ? 10.646 -8.695 -7.662 1.00 73.69 216 ARG A O 1
ATOM 1630 N N . LYS A 1 217 ? 8.802 -8.465 -8.926 1.00 64.12 217 LYS A N 1
ATOM 1631 C CA . LYS A 1 217 ? 8.254 -9.768 -8.543 1.00 64.12 217 LYS A CA 1
ATOM 1632 C C . LYS A 1 217 ? 9.225 -10.857 -9.031 1.00 64.12 217 LYS A C 1
ATOM 1634 O O . LYS A 1 217 ? 9.640 -10.774 -10.193 1.00 64.12 217 LYS A O 1
ATOM 1639 N N . PRO A 1 218 ? 9.577 -11.856 -8.203 1.00 56.81 218 PRO A N 1
ATOM 1640 C CA . PRO A 1 218 ? 10.278 -13.037 -8.685 1.00 56.81 218 PRO A CA 1
ATOM 1641 C C . PRO A 1 218 ? 9.509 -13.590 -9.886 1.00 56.81 218 PRO A C 1
ATOM 1643 O O . PRO A 1 218 ? 8.304 -13.847 -9.799 1.00 56.81 218 PRO A O 1
ATOM 1646 N N . GLY A 1 219 ? 10.168 -13.655 -11.042 1.00 47.25 219 GLY A N 1
ATOM 1647 C CA . GLY A 1 219 ? 9.564 -14.259 -12.223 1.00 47.25 219 GLY A CA 1
ATOM 1648 C C . GLY A 1 219 ? 9.270 -15.737 -11.954 1.00 47.25 219 GLY A C 1
ATOM 1649 O O . GLY A 1 219 ? 9.907 -16.322 -11.076 1.00 47.25 219 GLY A O 1
ATOM 1650 N N . PRO A 1 220 ? 8.328 -16.355 -12.686 1.00 40.66 220 PRO A N 1
ATOM 1651 C CA . PRO A 1 220 ? 8.288 -17.807 -12.731 1.00 40.66 220 PRO A CA 1
ATOM 1652 C C . PRO A 1 220 ? 9.654 -18.288 -13.242 1.00 40.66 220 PRO A C 1
ATOM 1654 O O . PRO A 1 220 ? 10.083 -17.880 -14.324 1.00 40.66 220 PRO A O 1
ATOM 1657 N N . VAL A 1 221 ? 10.354 -19.057 -12.410 1.00 37.69 221 VAL A N 1
ATOM 1658 C CA . VAL A 1 221 ? 11.497 -19.883 -12.825 1.00 37.69 221 VAL A CA 1
ATOM 1659 C C . VAL A 1 221 ? 11.018 -21.017 -13.716 1.00 37.69 221 VAL A C 1
ATOM 1661 O O . VAL A 1 221 ? 9.910 -21.540 -13.455 1.00 37.69 221 VAL A O 1
#

Mean predicted aligned error: 8.72 Å

Nearest PDB structures (foldseek):
  9in6-assembly1_Q  TM=7.943E-01  e=1.296E-03  Vibrio cholerae
  5x0i-assembly1_C  TM=5.629E-01  e=3.133E+00  Homo sapiens
  7xr2-assembly1_a  TM=2.020E-01  e=4.154E+00  Scylla serrata reovirus SZ-2007

Sequence (221 aa):
MISISELAYSDDDGATYTVLAEAGNWMLTRAGDHNHPGSYDMLEIDPNGTEIGVWPTGKKSLKLTGIWAYADDRALAFEATGLTVANNPLGAGATSVTASADATGDDQFKVSPAVAAGMLARIELEYLECTDVATVTLTVLRGRNGTTDAAHVLGKAIEVWRPPEPVKEAAAIMAVRRLQRALQGYADASADVDLGRLRFVRGMDPEAERLLWNYRKPGPV

pLDDT: mean 85.03, std 12.87, range [37.69, 98.12]

Radius of gyration: 22.59 Å; Cα contacts (8 Å, |Δi|>4): 439; chains: 1; bounding box: 49×54×57 Å